Protein A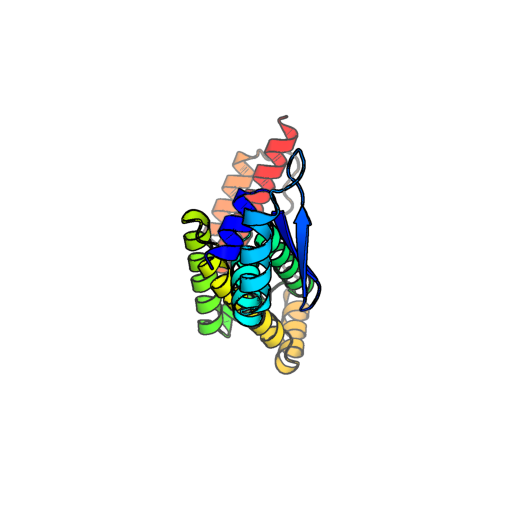F-A0A6V8NPS8-F1 (afdb_monomer)

Foldseek 3Di:
DVLVVVLVVQAWDWDDDPLDTDTDHGDPDDRDCVVNVVSVVVCVVPVVVVSVVVVLVCLLPVVSLVVVLVVLVVVLVVLDDPCLLVCCCVPPVVLNVQLVVLVVVLVVCVVVSRSNSNSVSSVVNSVSSVVSSVVCPDPVNVVVCCCVCVPPPPDDDDDDDDPPDDPVRVVVVLVVVVVVVPDPVVVVVSVVVVVVVVVVVVVVVD

Organism: NCBI:txid2754717

Solvent-accessible surface area (backbone atoms only — not comparable to full-atom values): 11981 Å² total; per-residue (Å²): 108,70,52,63,52,51,42,42,76,74,27,35,48,80,43,79,56,95,95,41,82,46,78,42,85,71,51,90,79,80,82,59,60,88,66,46,52,60,37,53,51,51,46,63,75,40,40,70,60,49,50,50,47,51,51,55,53,50,56,43,33,64,66,61,42,54,53,51,52,54,51,53,51,52,52,48,60,71,64,57,56,93,63,45,65,60,49,33,49,74,75,36,47,70,58,40,51,52,45,52,53,33,52,53,50,39,58,50,31,60,75,71,65,43,43,62,64,34,51,57,44,50,50,54,39,50,53,47,54,50,50,50,48,51,62,53,67,34,71,84,43,50,60,52,50,51,52,49,58,75,66,60,70,86,75,73,81,77,83,79,81,64,95,82,70,50,74,68,53,54,52,51,49,50,57,47,56,56,62,73,46,84,48,74,71,59,54,55,56,47,50,51,52,55,50,54,51,54,56,54,52,61,62,74,80,109

Structure (mmCIF, N/CA/C/O backbone):
data_AF-A0A6V8NPS8-F1
#
_entry.id   AF-A0A6V8NPS8-F1
#
loop_
_atom_site.group_PDB
_atom_site.id
_atom_site.type_symbol
_atom_site.label_atom_id
_atom_site.label_alt_id
_atom_site.label_comp_id
_atom_site.label_asym_id
_atom_site.label_entity_id
_atom_site.label_seq_id
_atom_site.pdbx_PDB_ins_code
_atom_site.Cartn_x
_atom_site.Cartn_y
_atom_site.Cartn_z
_atom_site.occupancy
_atom_site.B_iso_or_equiv
_atom_site.auth_seq_id
_atom_site.auth_comp_id
_atom_site.auth_asym_id
_atom_site.auth_atom_id
_atom_site.pdbx_PDB_model_num
ATOM 1 N N . MET A 1 1 ? -17.469 7.431 13.340 1.00 84.44 1 MET A N 1
ATOM 2 C CA . MET A 1 1 ? -18.632 6.946 14.100 1.00 84.44 1 MET A CA 1
ATOM 3 C C . MET A 1 1 ? -18.400 7.223 15.578 1.00 84.44 1 MET A C 1
ATOM 5 O O . MET A 1 1 ? -17.349 6.858 16.096 1.00 84.44 1 MET A O 1
ATOM 9 N N . GLU A 1 2 ? -19.335 7.907 16.237 1.00 89.38 2 GLU A N 1
ATOM 10 C CA . GLU A 1 2 ? -19.146 8.428 17.599 1.00 89.38 2 GLU A CA 1
ATOM 11 C C . GLU A 1 2 ? -19.017 7.312 18.650 1.00 89.38 2 GLU A C 1
ATOM 13 O O . GLU A 1 2 ? -18.134 7.374 19.506 1.00 89.38 2 GLU A O 1
ATOM 18 N N . CYS A 1 3 ? -19.821 6.246 18.555 1.00 92.25 3 CYS A N 1
ATOM 19 C CA . CYS A 1 3 ? -19.765 5.142 19.515 1.00 92.25 3 CYS A CA 1
ATOM 20 C C . CYS A 1 3 ? -18.427 4.378 19.475 1.00 92.25 3 CYS A C 1
ATOM 22 O O . CYS A 1 3 ? -17.896 4.027 20.527 1.00 92.25 3 CYS A O 1
ATOM 24 N N . VAL A 1 4 ? -17.827 4.193 18.289 1.00 92.06 4 VAL A N 1
ATOM 25 C CA . VAL A 1 4 ? -16.500 3.569 18.127 1.00 92.06 4 VAL A CA 1
ATOM 26 C C . VAL A 1 4 ? -15.425 4.404 18.821 1.00 92.06 4 VAL A C 1
ATOM 28 O O . VAL A 1 4 ? -14.611 3.860 19.564 1.00 92.06 4 VAL A O 1
ATOM 31 N N . GLN A 1 5 ? -15.437 5.726 18.622 1.00 91.00 5 GLN A N 1
ATOM 32 C CA . GLN A 1 5 ? -14.475 6.627 19.264 1.00 91.00 5 GLN A CA 1
ATOM 33 C C . GLN A 1 5 ? -14.644 6.638 20.786 1.00 91.00 5 GLN A C 1
ATOM 35 O O . GLN A 1 5 ? -13.658 6.529 21.510 1.00 91.00 5 GLN A O 1
ATOM 40 N N . LYS A 1 6 ? -15.887 6.694 21.283 1.00 93.06 6 LYS A N 1
ATOM 41 C CA . LYS A 1 6 ? -16.175 6.629 22.723 1.00 93.06 6 LYS A CA 1
ATOM 42 C C . LYS A 1 6 ? -15.682 5.324 23.347 1.00 93.06 6 LYS A C 1
ATOM 44 O O . LYS A 1 6 ? -15.020 5.373 24.378 1.00 93.06 6 LYS A O 1
ATOM 49 N N . LEU A 1 7 ? -15.939 4.177 22.711 1.00 93.56 7 LEU A N 1
ATOM 50 C CA . LEU A 1 7 ? -15.444 2.878 23.181 1.00 93.56 7 LEU A CA 1
ATOM 51 C C . LEU A 1 7 ? -13.910 2.866 23.285 1.00 93.56 7 LEU A C 1
ATOM 53 O O . LEU A 1 7 ? -13.380 2.458 24.320 1.00 93.56 7 LEU A O 1
ATOM 57 N N . LYS A 1 8 ? -13.202 3.385 22.272 1.00 91.81 8 LYS A N 1
ATOM 58 C CA . LYS A 1 8 ? -11.735 3.514 22.298 1.00 91.81 8 LYS A CA 1
ATOM 59 C C . LYS A 1 8 ? -11.243 4.385 23.450 1.00 91.81 8 LYS A C 1
ATOM 61 O O . LYS A 1 8 ? -10.368 3.957 24.195 1.00 91.81 8 LYS A O 1
ATOM 66 N N . THR A 1 9 ? -11.843 5.559 23.644 1.00 92.25 9 THR A N 1
ATOM 67 C CA . THR A 1 9 ? -11.486 6.486 24.732 1.00 92.25 9 THR A CA 1
ATOM 68 C C . THR A 1 9 ? -11.681 5.871 26.116 1.00 92.25 9 THR A C 1
ATOM 70 O O . THR A 1 9 ? -10.904 6.148 27.025 1.00 92.25 9 THR A O 1
ATOM 73 N N . ILE A 1 10 ? -12.698 5.021 26.283 1.00 92.31 10 ILE A N 1
ATOM 74 C CA . ILE A 1 10 ? -12.960 4.338 27.556 1.00 92.31 10 ILE A CA 1
ATOM 75 C C . ILE A 1 10 ? -11.928 3.226 27.807 1.00 92.31 10 ILE A C 1
ATOM 77 O O . ILE A 1 10 ? -11.702 2.878 28.959 1.00 92.31 10 ILE A O 1
ATOM 81 N N . GLY A 1 11 ? -11.264 2.705 26.767 1.00 92.75 11 GLY A N 1
ATOM 82 C CA . GLY A 1 11 ? -10.217 1.681 26.880 1.00 92.75 11 GLY A CA 1
ATOM 83 C C . GLY A 1 11 ? -10.523 0.373 26.148 1.00 92.75 11 GLY A C 1
ATOM 84 O O . GLY A 1 11 ? -9.874 -0.639 26.415 1.00 92.75 11 GLY A O 1
ATOM 85 N N . TYR A 1 12 ? -11.507 0.361 25.243 1.00 94.12 12 TYR A N 1
ATOM 86 C CA . TYR A 1 12 ? -11.744 -0.782 24.364 1.00 94.12 12 TYR A CA 1
ATOM 87 C C . TYR A 1 12 ? -10.845 -0.735 23.130 1.00 94.12 12 TYR A C 1
ATOM 89 O O . TYR A 1 12 ? -10.762 0.267 22.423 1.00 94.12 12 TYR A O 1
ATOM 97 N N . GLU A 1 13 ? -10.241 -1.869 22.813 1.00 91.88 13 GLU A N 1
ATOM 98 C CA . GLU A 1 13 ? -9.631 -2.133 21.522 1.00 91.88 13 GLU A CA 1
ATOM 99 C C . GLU A 1 13 ? -10.674 -2.789 20.609 1.00 91.88 13 GLU A C 1
ATOM 101 O O . GLU A 1 13 ? -11.285 -3.795 20.971 1.00 91.88 13 GLU A O 1
ATOM 106 N N . LEU A 1 14 ? -10.893 -2.220 19.421 1.00 92.31 14 LEU A N 1
ATOM 107 C CA . LEU A 1 14 ? -11.791 -2.789 18.418 1.00 92.31 14 LEU A CA 1
ATOM 108 C C . LEU A 1 14 ? -10.961 -3.403 17.294 1.00 92.31 14 LEU A C 1
ATOM 110 O O . LEU A 1 14 ? -10.202 -2.702 16.623 1.00 92.31 14 LEU A O 1
ATOM 114 N N . LYS A 1 15 ? -11.125 -4.707 17.074 1.00 88.75 15 LYS A N 1
ATOM 115 C CA . LYS A 1 15 ? -10.486 -5.456 15.988 1.00 88.75 15 LYS A CA 1
ATOM 116 C C . LYS A 1 15 ? -11.527 -5.957 15.003 1.00 88.75 15 LYS A C 1
ATOM 118 O O . LYS A 1 15 ? -12.662 -6.246 15.366 1.00 88.75 15 LYS A O 1
ATOM 123 N N . LEU A 1 16 ? -11.103 -6.079 13.751 1.00 89.50 16 LEU A N 1
ATOM 124 C CA . LEU A 1 16 ? -11.859 -6.780 12.723 1.00 89.50 16 LEU A CA 1
ATOM 125 C C . LEU A 1 16 ? -11.278 -8.175 12.546 1.00 89.50 16 LEU A C 1
ATOM 127 O O . LEU A 1 16 ? -10.098 -8.308 12.201 1.00 89.50 16 LEU A O 1
ATOM 131 N N . GLU A 1 17 ? -12.132 -9.172 12.748 1.00 88.19 17 GLU A N 1
ATOM 132 C CA . GLU A 1 17 ? -11.895 -10.565 12.381 1.00 88.19 17 GLU A CA 1
ATOM 133 C C . GLU A 1 17 ? -12.954 -10.966 11.358 1.00 88.19 17 GLU A C 1
ATOM 135 O O . GLU A 1 17 ? -14.146 -11.037 11.664 1.00 88.19 17 GLU A O 1
ATOM 140 N N . GLU A 1 18 ? -12.515 -11.160 10.113 1.00 83.62 18 GLU A N 1
ATOM 141 C CA . GLU A 1 18 ? -13.389 -11.365 8.956 1.00 83.62 18 GLU A CA 1
ATOM 142 C C . GLU A 1 18 ? -14.416 -10.223 8.820 1.00 83.62 18 GLU A C 1
ATOM 144 O O . GLU A 1 18 ? -14.054 -9.113 8.437 1.00 83.62 18 GLU A O 1
ATOM 149 N N . ASN A 1 19 ? -15.676 -10.477 9.186 1.00 84.25 19 ASN A N 1
ATOM 150 C CA . ASN A 1 19 ? -16.794 -9.526 9.180 1.00 84.25 19 ASN A CA 1
ATOM 151 C C . ASN A 1 19 ? -17.427 -9.344 10.574 1.00 84.25 19 ASN A C 1
ATOM 153 O O . ASN A 1 19 ? -18.618 -9.024 10.717 1.00 84.25 19 ASN A O 1
ATOM 157 N N . HIS A 1 20 ? -16.635 -9.575 11.619 1.00 88.44 20 HIS A N 1
ATOM 158 C CA . HIS A 1 20 ? -17.027 -9.391 13.009 1.00 88.44 20 HIS A CA 1
ATOM 159 C C . HIS A 1 20 ? -16.167 -8.315 13.667 1.00 88.44 20 HIS A C 1
ATOM 161 O O . HIS A 1 20 ? -14.952 -8.256 13.480 1.00 88.44 20 HIS A O 1
ATOM 167 N N . ILE A 1 21 ? -16.829 -7.459 14.445 1.00 91.56 21 ILE A N 1
ATOM 168 C CA . ILE A 1 21 ? -16.163 -6.479 15.296 1.00 91.56 21 ILE A CA 1
ATOM 169 C C . ILE A 1 21 ? -15.939 -7.155 16.645 1.00 91.56 21 ILE A C 1
ATOM 171 O O . ILE A 1 21 ? -16.899 -7.478 17.346 1.00 91.56 21 ILE A O 1
ATOM 175 N N . ILE A 1 22 ? -14.676 -7.388 16.982 1.00 93.44 22 ILE A N 1
ATOM 176 C CA . ILE A 1 22 ? -14.255 -7.916 18.275 1.00 93.44 22 ILE A CA 1
ATOM 177 C C . ILE A 1 22 ? -13.892 -6.727 19.160 1.00 93.44 22 ILE A C 1
ATOM 179 O O . ILE A 1 22 ? -12.957 -5.987 18.857 1.00 93.44 22 ILE A O 1
ATOM 183 N N . CYS A 1 23 ? -14.647 -6.535 20.238 1.00 92.31 23 CYS A N 1
ATOM 184 C CA . CYS A 1 23 ? -14.382 -5.505 21.238 1.00 92.31 23 CYS A CA 1
ATOM 185 C C . CYS A 1 23 ? -13.676 -6.141 22.437 1.00 92.31 23 CYS A C 1
ATOM 187 O O . CYS A 1 23 ? -14.282 -6.926 23.166 1.00 92.31 23 CYS A O 1
ATOM 189 N N . THR A 1 24 ? -12.419 -5.773 22.662 1.00 93.31 24 THR A N 1
ATOM 190 C CA . THR A 1 24 ? -11.605 -6.268 23.775 1.00 93.31 24 THR A CA 1
ATOM 191 C C . THR A 1 24 ? -11.363 -5.139 24.764 1.00 93.31 24 THR A C 1
ATOM 193 O O . THR A 1 24 ? -10.949 -4.052 24.379 1.00 93.31 24 THR A O 1
ATOM 196 N N . TRP A 1 25 ? -11.621 -5.373 26.048 1.00 93.25 25 TRP A N 1
ATOM 197 C CA . TRP A 1 25 ? -11.291 -4.408 27.096 1.00 93.25 25 TRP A CA 1
ATOM 198 C C . TRP A 1 25 ? -9.790 -4.445 27.404 1.00 93.25 25 TRP A C 1
ATOM 200 O O . TRP A 1 25 ? -9.271 -5.494 27.785 1.00 93.25 25 TRP A O 1
ATOM 210 N N . CYS A 1 26 ? -9.114 -3.303 27.267 1.00 91.75 26 CYS A N 1
ATOM 211 C CA . CYS A 1 26 ? -7.675 -3.157 27.512 1.00 91.75 26 CYS A CA 1
ATOM 212 C C . CYS A 1 26 ? -7.350 -2.151 28.634 1.00 91.75 26 CYS A C 1
ATOM 214 O O . CYS A 1 26 ? -6.179 -1.925 28.934 1.00 91.75 26 CYS A O 1
ATOM 216 N N . GLY A 1 27 ? -8.362 -1.527 29.245 1.00 87.69 27 GLY A N 1
ATOM 217 C CA . GLY A 1 27 ? -8.187 -0.564 30.332 1.00 87.69 27 GLY A CA 1
ATOM 218 C C . GLY A 1 27 ? -7.919 -1.206 31.699 1.00 87.69 27 GLY A C 1
ATOM 219 O O . GLY A 1 27 ? -8.046 -2.415 31.896 1.00 87.69 27 GLY A O 1
ATOM 220 N N . SER A 1 28 ? -7.557 -0.375 32.678 1.00 84.62 28 SER A N 1
ATOM 221 C CA . SER A 1 28 ? -7.426 -0.795 34.075 1.00 84.62 28 SER A CA 1
ATOM 222 C C . SER A 1 28 ? -8.776 -0.721 34.798 1.00 84.62 28 SER A C 1
ATOM 224 O O . SER A 1 28 ? -9.513 0.254 34.681 1.00 84.62 28 SER A O 1
ATOM 226 N N . GLY A 1 29 ? -9.105 -1.761 35.570 1.00 89.56 29 GLY A N 1
ATOM 227 C CA . GLY A 1 29 ? -10.372 -1.853 36.305 1.00 89.56 29 GLY A CA 1
ATOM 228 C C . GLY A 1 29 ? -11.514 -2.479 35.500 1.00 89.56 29 GLY A C 1
ATOM 229 O O . GLY A 1 29 ? -11.292 -3.099 34.459 1.00 89.56 29 GLY A O 1
ATOM 230 N N . GLN A 1 30 ? -12.735 -2.365 36.030 1.00 87.38 30 GLN A N 1
ATOM 231 C CA . GLN A 1 30 ? -13.947 -2.814 35.345 1.00 87.38 30 GLN A CA 1
ATOM 232 C C . GLN A 1 30 ? -14.586 -1.646 34.584 1.00 87.38 30 GLN A C 1
ATOM 234 O O . GLN A 1 30 ? -14.743 -0.570 35.165 1.00 87.38 30 GLN A O 1
ATOM 239 N N . PRO A 1 31 ? -14.968 -1.844 33.313 1.00 90.44 31 PRO A N 1
ATOM 240 C CA . PRO A 1 31 ? -15.697 -0.836 32.561 1.00 90.44 31 PRO A CA 1
ATOM 241 C C . PRO A 1 31 ? -17.086 -0.615 33.175 1.00 90.44 31 PRO A C 1
ATOM 243 O O . PRO A 1 31 ? -17.742 -1.578 33.566 1.00 90.44 31 PRO A O 1
ATOM 246 N N . ASP A 1 32 ? -17.541 0.639 33.235 1.00 91.19 32 ASP A N 1
ATOM 247 C CA . ASP A 1 32 ? -18.877 0.980 33.735 1.00 91.19 32 ASP A CA 1
ATOM 248 C C . ASP A 1 32 ? -19.966 0.443 32.781 1.00 91.19 32 ASP A C 1
ATOM 250 O O . ASP A 1 32 ? -20.068 0.926 31.644 1.00 91.19 32 ASP A O 1
ATOM 254 N N . PRO A 1 33 ? -20.802 -0.524 33.212 1.00 91.12 33 PRO A N 1
ATOM 255 C CA . PRO A 1 33 ? -21.844 -1.097 32.366 1.00 91.12 33 PRO A CA 1
ATOM 256 C C . PRO A 1 33 ? -22.848 -0.055 31.867 1.00 91.12 33 PRO A C 1
ATOM 258 O O . PRO A 1 33 ? -23.283 -0.136 30.720 1.00 91.12 33 PRO A O 1
ATOM 261 N N . GLN A 1 34 ? -23.165 0.963 32.679 1.00 92.75 34 GLN A N 1
ATOM 262 C CA . GLN A 1 34 ? -24.146 1.988 32.307 1.00 92.75 34 GLN A CA 1
ATOM 263 C C . GLN A 1 34 ? -23.665 2.854 31.141 1.00 92.75 34 GLN A C 1
ATOM 265 O O . GLN A 1 34 ? -24.480 3.361 30.372 1.00 92.75 34 GLN A O 1
ATOM 270 N N . MET A 1 35 ? -22.347 3.001 30.982 1.00 90.69 35 MET A N 1
ATOM 271 C CA . MET A 1 35 ? -21.758 3.713 29.850 1.00 90.69 35 MET A CA 1
ATOM 272 C C . MET A 1 35 ? -21.513 2.807 28.645 1.00 90.69 35 MET A C 1
ATOM 274 O O . MET A 1 35 ? -21.651 3.250 27.506 1.00 90.69 35 MET A O 1
ATOM 278 N N . VAL A 1 36 ? -21.133 1.549 28.870 1.00 92.81 36 VAL A N 1
ATOM 279 C CA . VAL A 1 36 ? -20.702 0.652 27.790 1.00 92.81 36 VAL A CA 1
ATOM 280 C C . VAL A 1 36 ? -21.868 -0.041 27.093 1.00 92.81 36 VAL A C 1
ATOM 282 O O . VAL A 1 36 ? -21.853 -0.142 25.866 1.00 92.81 36 VAL A O 1
ATOM 285 N N . GLU A 1 37 ? -22.880 -0.507 27.827 1.00 93.69 37 GLU A N 1
ATOM 286 C CA . GLU A 1 37 ? -24.005 -1.245 27.237 1.00 93.69 37 GLU A CA 1
ATOM 287 C C . GLU A 1 37 ? -24.739 -0.453 26.140 1.00 93.69 37 GLU A C 1
ATOM 289 O O . GLU A 1 37 ? -24.972 -1.028 25.071 1.00 93.69 37 GLU A O 1
ATOM 294 N N . PRO A 1 38 ? -25.031 0.855 26.310 1.00 96.00 38 PRO A N 1
ATOM 295 C CA . PRO A 1 38 ? -25.640 1.649 25.246 1.00 96.00 38 PRO A CA 1
ATOM 296 C C . PRO A 1 38 ? -24.753 1.749 23.999 1.00 96.00 38 PRO A C 1
ATOM 298 O O . PRO A 1 38 ? -25.249 1.620 22.883 1.00 96.00 38 PRO A O 1
ATOM 301 N N . LEU A 1 39 ? -23.435 1.914 24.176 1.00 95.12 39 LEU A N 1
ATOM 302 C CA . LEU A 1 39 ? -22.481 2.022 23.067 1.00 95.12 39 LEU A CA 1
ATOM 303 C C . LEU A 1 39 ? -22.350 0.704 22.297 1.00 95.12 39 LEU A C 1
ATOM 305 O O . LEU A 1 39 ? -22.263 0.713 21.070 1.00 95.12 39 LEU A O 1
ATOM 309 N N . LEU A 1 40 ? -22.357 -0.433 22.997 1.00 93.75 40 LEU A N 1
ATOM 310 C CA . LEU A 1 40 ? -22.351 -1.754 22.365 1.00 93.75 40 LEU A CA 1
ATOM 311 C C . LEU A 1 40 ? -23.671 -2.039 21.639 1.00 93.75 40 LEU A C 1
ATOM 313 O O . LEU A 1 40 ? -23.655 -2.628 20.557 1.00 93.75 40 LEU A O 1
ATOM 317 N N . ALA A 1 41 ? -24.804 -1.610 22.200 1.00 94.12 41 ALA A N 1
ATOM 318 C CA . ALA A 1 41 ? -26.103 -1.720 21.544 1.00 94.12 41 ALA A CA 1
ATOM 319 C C . ALA A 1 41 ? -26.155 -0.882 20.256 1.00 94.12 41 ALA A C 1
ATOM 321 O O . ALA A 1 41 ? -26.596 -1.384 19.224 1.00 94.12 41 ALA A O 1
ATOM 322 N N . GLU A 1 42 ? -25.642 0.351 20.291 1.00 94.50 42 GLU A N 1
ATOM 323 C CA . GLU A 1 42 ? -25.539 1.234 19.125 1.00 94.50 42 GLU A CA 1
ATOM 324 C C . GLU A 1 42 ? -24.598 0.665 18.054 1.00 94.50 42 GLU A C 1
ATOM 326 O O . GLU A 1 42 ? -24.956 0.619 16.876 1.00 94.50 42 GLU A O 1
ATOM 331 N N . LEU A 1 43 ? -23.428 0.159 18.458 1.00 93.56 43 LEU A N 1
ATOM 332 C CA . LEU A 1 43 ? -22.475 -0.498 17.560 1.00 93.56 43 LEU A CA 1
ATOM 333 C C . LEU A 1 43 ? -23.100 -1.727 16.881 1.00 93.56 43 LEU A C 1
ATOM 335 O O . LEU A 1 43 ? -22.892 -1.960 15.692 1.00 93.56 43 LEU A O 1
ATOM 339 N N . LYS A 1 44 ? -23.889 -2.511 17.626 1.00 93.62 44 LYS A N 1
ATOM 340 C CA . LYS A 1 44 ? -24.590 -3.688 17.101 1.00 93.62 44 LYS A CA 1
ATOM 341 C C . LYS A 1 44 ? -25.738 -3.309 16.165 1.00 93.62 44 LYS A C 1
ATOM 343 O O . LYS A 1 44 ? -25.939 -3.993 15.164 1.00 93.62 44 LYS A O 1
ATOM 348 N N . ALA A 1 45 ? -26.480 -2.247 16.482 1.00 95.44 45 ALA A N 1
ATOM 349 C CA . ALA A 1 45 ? -27.565 -1.738 15.645 1.00 95.44 45 ALA A CA 1
ATOM 350 C C . ALA A 1 45 ? -27.045 -1.185 14.309 1.00 95.44 45 ALA A C 1
ATOM 352 O O . ALA A 1 45 ? -27.666 -1.403 13.274 1.00 95.44 45 ALA A O 1
ATOM 353 N N . ASN A 1 46 ? -25.875 -0.544 14.326 1.00 95.12 46 ASN A N 1
ATOM 354 C CA . ASN A 1 46 ? -25.243 0.078 13.161 1.00 95.12 46 ASN A CA 1
ATOM 355 C C . ASN A 1 46 ? -24.004 -0.705 12.694 1.00 95.12 46 ASN A C 1
ATOM 357 O O . ASN A 1 46 ? -22.974 -0.118 12.354 1.00 95.12 46 ASN A O 1
ATOM 361 N N . LYS A 1 47 ? -24.087 -2.044 12.694 1.00 92.62 47 LYS A N 1
ATOM 362 C CA . LYS A 1 47 ? -22.945 -2.933 12.423 1.00 92.62 47 LYS A CA 1
ATOM 363 C C . LYS A 1 47 ? -22.227 -2.596 11.113 1.00 92.62 47 LYS A C 1
ATOM 365 O O . LYS A 1 47 ? -21.003 -2.527 11.108 1.00 92.62 47 LYS A O 1
ATOM 370 N N . ASP A 1 48 ? -22.959 -2.394 10.021 1.00 92.25 48 ASP A N 1
ATOM 371 C CA . ASP A 1 48 ? -22.359 -2.178 8.696 1.00 92.25 48 ASP A CA 1
ATOM 372 C C . ASP A 1 48 ? -21.607 -0.843 8.613 1.00 92.25 48 ASP A C 1
ATOM 374 O O . ASP A 1 48 ? -20.513 -0.764 8.055 1.00 92.25 48 ASP A O 1
ATOM 378 N N . GLU A 1 49 ? -22.153 0.204 9.235 1.00 92.00 49 GLU A N 1
ATOM 379 C CA . GLU A 1 49 ? -21.484 1.500 9.327 1.00 92.00 49 GLU A CA 1
ATOM 380 C C . GLU A 1 49 ? -20.240 1.423 10.218 1.00 92.00 49 GLU A C 1
ATOM 382 O O . GLU A 1 49 ? -19.188 1.954 9.855 1.00 92.00 49 GLU A O 1
ATOM 387 N N . ALA A 1 50 ? -20.333 0.717 11.349 1.00 92.38 50 ALA A N 1
ATOM 388 C CA . ALA A 1 50 ? -19.206 0.481 12.243 1.00 92.38 50 ALA A CA 1
ATOM 389 C C . ALA A 1 50 ? -18.092 -0.321 11.554 1.00 92.38 50 ALA A C 1
ATOM 391 O O . ALA A 1 50 ? -16.920 0.030 11.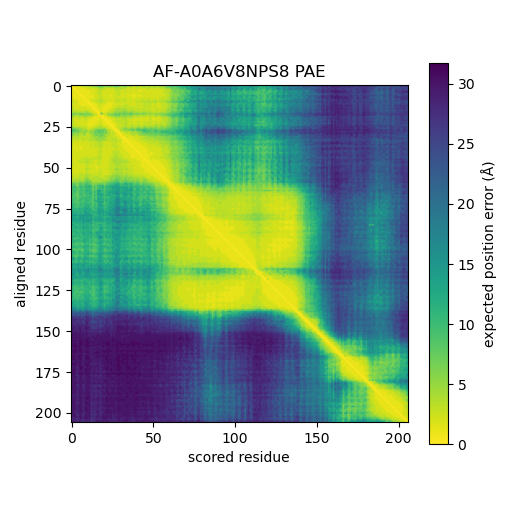682 1.00 92.38 50 ALA A O 1
ATOM 392 N N . LEU A 1 51 ? -18.449 -1.356 10.783 1.00 90.81 51 LEU A N 1
ATOM 393 C CA . LEU A 1 51 ? -17.508 -2.133 9.975 1.00 90.81 51 LEU A CA 1
ATOM 394 C C . LEU A 1 51 ? -16.771 -1.229 8.989 1.00 90.81 51 LEU A C 1
ATOM 396 O O . LEU A 1 51 ? -15.541 -1.212 8.997 1.00 90.81 51 LEU A O 1
ATOM 400 N N . ARG A 1 52 ? -17.506 -0.440 8.197 1.00 87.94 52 ARG A N 1
ATOM 401 C CA . ARG A 1 52 ? -16.913 0.486 7.226 1.00 87.94 52 ARG A CA 1
ATOM 402 C C . ARG A 1 52 ? -15.990 1.497 7.908 1.00 87.94 52 ARG A C 1
ATOM 404 O O . ARG A 1 52 ? -14.857 1.671 7.477 1.00 87.94 52 ARG A O 1
ATOM 411 N N . TYR A 1 53 ? -16.434 2.101 9.009 1.00 89.25 53 TYR A N 1
ATOM 412 C CA . TYR A 1 53 ? -15.634 3.073 9.755 1.00 89.25 53 TYR A CA 1
ATOM 413 C C . TYR A 1 53 ? -14.328 2.464 10.288 1.00 89.25 53 TYR A C 1
ATOM 415 O O . TYR A 1 53 ? -13.264 3.059 10.139 1.00 89.25 53 TYR A O 1
ATOM 423 N N . ILE A 1 54 ? -14.383 1.268 10.888 1.00 87.81 54 ILE A N 1
ATOM 424 C CA . ILE A 1 54 ? -13.182 0.602 11.413 1.00 87.81 54 ILE A CA 1
ATOM 425 C C . ILE A 1 54 ? -12.259 0.173 10.266 1.00 87.81 54 ILE A C 1
ATOM 427 O O . ILE A 1 54 ? -11.046 0.275 10.414 1.00 87.81 54 ILE A O 1
ATOM 431 N N . GLN A 1 55 ? -12.800 -0.282 9.130 1.00 84.06 55 GLN A N 1
ATOM 432 C CA . GLN A 1 55 ? -12.012 -0.618 7.938 1.00 84.06 55 GLN A CA 1
ATOM 433 C C . GLN A 1 55 ? -11.272 0.604 7.387 1.00 84.06 55 GLN A C 1
ATOM 435 O O . GLN A 1 55 ? -10.070 0.519 7.146 1.00 84.06 55 GLN A O 1
ATOM 440 N N . GLU A 1 56 ? -11.961 1.736 7.240 1.00 82.12 56 GLU A N 1
ATOM 441 C CA . GLU A 1 56 ? -11.364 3.003 6.803 1.00 82.12 56 GLU A CA 1
ATOM 442 C C . GLU A 1 56 ? -10.284 3.482 7.778 1.00 82.12 56 GLU A C 1
ATOM 444 O O . GLU A 1 56 ? -9.213 3.912 7.358 1.00 82.12 56 GLU A O 1
ATOM 449 N N . GLU A 1 57 ? -10.526 3.374 9.085 1.00 81.38 57 GLU A N 1
ATOM 450 C CA . GLU A 1 57 ? -9.543 3.757 10.098 1.00 81.38 57 GLU A CA 1
ATOM 451 C C . GLU A 1 57 ? -8.311 2.840 10.072 1.00 81.38 57 GLU A C 1
ATOM 453 O O . GLU A 1 57 ? -7.185 3.324 10.142 1.00 81.38 57 GLU A O 1
ATOM 458 N N . ARG A 1 58 ? -8.502 1.524 9.894 1.00 76.50 58 ARG A N 1
ATOM 459 C CA . ARG A 1 58 ? -7.401 0.559 9.733 1.00 76.50 58 ARG A CA 1
ATOM 460 C C . ARG A 1 58 ? -6.608 0.791 8.451 1.00 76.50 58 ARG A C 1
ATOM 462 O O . ARG A 1 58 ? -5.400 0.600 8.451 1.00 76.50 58 ARG A O 1
ATOM 469 N N . ALA A 1 59 ? -7.276 1.181 7.369 1.00 68.94 59 ALA A N 1
ATOM 470 C CA . ALA A 1 59 ? -6.617 1.531 6.115 1.00 68.94 59 ALA A CA 1
ATOM 471 C C . ALA A 1 59 ? -5.744 2.790 6.255 1.00 68.94 59 ALA A C 1
ATOM 473 O O . ALA A 1 59 ? -4.784 2.947 5.509 1.00 68.94 59 ALA A O 1
ATOM 474 N N . ARG A 1 60 ? -6.047 3.654 7.234 1.00 72.62 60 ARG A N 1
ATOM 475 C CA . ARG A 1 60 ? -5.250 4.839 7.576 1.00 72.62 60 ARG A CA 1
ATOM 476 C C . ARG A 1 60 ? -4.148 4.569 8.602 1.00 72.62 60 ARG A C 1
ATOM 478 O O . ARG A 1 60 ? -3.394 5.490 8.900 1.00 72.62 60 ARG A O 1
ATOM 485 N N . ASP A 1 61 ? -4.056 3.357 9.153 1.00 74.38 61 ASP A N 1
ATOM 486 C CA . ASP A 1 61 ? -2.978 2.979 10.068 1.00 74.38 61 ASP A CA 1
ATOM 487 C C . ASP A 1 61 ? -1.644 2.939 9.291 1.00 74.38 61 ASP A C 1
ATOM 489 O O . ASP A 1 61 ? -1.479 2.082 8.410 1.00 74.38 61 ASP A O 1
ATOM 493 N N . PRO A 1 62 ? -0.686 3.840 9.595 1.00 70.00 62 PRO A N 1
ATOM 494 C CA . PRO A 1 62 ? 0.566 3.939 8.856 1.00 70.00 62 PRO A CA 1
ATOM 495 C C . PRO A 1 62 ? 1.379 2.644 8.861 1.00 70.00 62 PRO A C 1
ATOM 497 O O . PRO A 1 62 ? 2.057 2.358 7.877 1.00 70.00 62 PRO A O 1
ATOM 500 N N . ASP A 1 63 ? 1.304 1.837 9.924 1.00 75.56 63 ASP A N 1
ATOM 501 C CA . ASP A 1 63 ? 2.093 0.608 10.050 1.00 75.56 63 ASP A CA 1
ATOM 502 C C . ASP A 1 63 ? 1.519 -0.524 9.196 1.00 75.56 63 ASP A C 1
ATOM 504 O O . ASP A 1 63 ? 2.257 -1.234 8.500 1.00 75.56 63 ASP A O 1
ATOM 508 N N . VAL A 1 64 ? 0.190 -0.685 9.218 1.00 74.69 64 VAL A N 1
ATOM 509 C CA . VAL A 1 64 ? -0.520 -1.636 8.347 1.00 74.69 64 VAL A CA 1
ATOM 510 C C . VAL A 1 64 ? -0.266 -1.275 6.889 1.00 74.69 64 VAL A C 1
ATOM 512 O O . VAL A 1 64 ? 0.079 -2.143 6.078 1.00 74.69 64 VAL A O 1
ATOM 515 N N . PHE A 1 65 ? -0.370 0.015 6.581 1.00 72.69 65 PHE A N 1
ATOM 516 C CA . PHE A 1 65 ? -0.112 0.542 5.259 1.00 72.69 65 PHE A CA 1
ATOM 517 C C . PHE A 1 65 ? 1.341 0.282 4.817 1.00 72.69 65 PHE A C 1
ATOM 519 O O . PHE A 1 65 ? 1.567 -0.386 3.804 1.00 72.69 65 PHE A O 1
ATOM 526 N N . LEU A 1 66 ? 2.334 0.714 5.603 1.00 79.12 66 LEU A N 1
ATOM 527 C CA . LEU A 1 66 ? 3.761 0.539 5.308 1.00 79.12 66 LEU A CA 1
ATOM 528 C C . LEU A 1 66 ? 4.128 -0.920 5.069 1.00 79.12 66 LEU A C 1
ATOM 530 O O . LEU A 1 66 ? 4.956 -1.232 4.210 1.00 79.12 66 LEU A O 1
ATOM 534 N N . LYS A 1 67 ? 3.521 -1.827 5.836 1.00 80.50 67 LYS A N 1
ATOM 535 C CA . LYS A 1 67 ? 3.706 -3.262 5.652 1.00 80.50 67 LYS A CA 1
ATOM 536 C C . LYS A 1 67 ? 3.194 -3.717 4.285 1.00 80.50 67 LYS A C 1
ATOM 538 O O . LYS A 1 67 ? 3.917 -4.439 3.600 1.00 80.50 67 LYS A O 1
ATOM 543 N N . SER A 1 68 ? 1.994 -3.293 3.887 1.00 77.31 68 SER A N 1
ATOM 544 C CA . SER A 1 68 ? 1.416 -3.641 2.582 1.00 77.31 68 SER A CA 1
ATOM 545 C C . SER A 1 68 ? 2.237 -3.074 1.417 1.00 77.31 68 SER A C 1
ATOM 547 O O . SER A 1 68 ? 2.605 -3.822 0.515 1.00 77.31 68 SER A O 1
ATOM 549 N N . PHE A 1 69 ? 2.658 -1.807 1.498 1.00 82.12 69 PHE A N 1
ATOM 550 C CA . PHE A 1 69 ? 3.498 -1.174 0.480 1.00 82.12 69 PHE A CA 1
ATOM 551 C C . PHE A 1 69 ? 4.835 -1.900 0.301 1.00 82.12 69 PHE A C 1
ATOM 553 O O . PHE A 1 69 ? 5.235 -2.220 -0.817 1.00 82.12 69 PHE A O 1
ATOM 560 N N . LYS A 1 70 ? 5.512 -2.242 1.408 1.00 84.62 70 LYS A N 1
ATOM 561 C CA . LYS A 1 70 ? 6.765 -3.016 1.370 1.00 84.62 70 LYS A CA 1
ATOM 562 C C . LYS A 1 70 ? 6.580 -4.387 0.718 1.00 84.62 70 LYS A C 1
ATOM 564 O O . LYS A 1 70 ? 7.479 -4.839 0.012 1.00 84.62 70 LYS A O 1
ATOM 569 N N . GLN A 1 71 ? 5.445 -5.048 0.950 1.00 82.62 71 GLN A N 1
ATOM 570 C CA . GLN A 1 71 ? 5.129 -6.329 0.313 1.00 82.62 71 GLN A CA 1
ATOM 571 C C . GLN A 1 71 ? 4.931 -6.170 -1.197 1.00 82.62 71 GLN A C 1
ATOM 573 O O . GLN A 1 71 ? 5.548 -6.915 -1.958 1.00 82.62 71 GLN A O 1
ATOM 578 N N . SER A 1 72 ? 4.154 -5.175 -1.631 1.00 81.56 72 SER A N 1
ATOM 579 C CA . SER A 1 72 ? 3.967 -4.877 -3.055 1.00 81.56 72 SER A CA 1
ATOM 580 C C . SER A 1 72 ? 5.286 -4.526 -3.742 1.00 81.56 72 SER A C 1
ATOM 582 O O . SER A 1 72 ? 5.597 -5.075 -4.796 1.00 81.56 72 SER A O 1
ATOM 584 N N . LEU A 1 73 ? 6.116 -3.688 -3.116 1.00 83.31 73 LEU A N 1
ATOM 585 C CA . LEU A 1 73 ? 7.438 -3.335 -3.633 1.00 83.31 73 LEU A CA 1
ATOM 586 C C . LEU A 1 73 ? 8.351 -4.564 -3.764 1.00 83.31 73 LEU A C 1
ATOM 588 O O . LEU A 1 73 ? 9.045 -4.716 -4.769 1.00 83.31 73 LEU A O 1
ATOM 592 N N . ALA A 1 74 ? 8.358 -5.455 -2.769 1.00 81.31 74 ALA A N 1
ATOM 593 C CA . ALA A 1 74 ? 9.136 -6.690 -2.825 1.00 81.31 74 ALA A CA 1
ATOM 594 C C . ALA A 1 74 ? 8.666 -7.615 -3.961 1.00 81.31 74 ALA A C 1
ATOM 596 O O . ALA A 1 74 ? 9.496 -8.189 -4.669 1.00 81.31 74 ALA A O 1
ATOM 597 N N . GLU A 1 75 ? 7.353 -7.729 -4.167 1.00 84.06 75 GLU A N 1
ATOM 598 C CA . GLU A 1 75 ? 6.778 -8.542 -5.238 1.00 84.06 75 GLU A CA 1
ATOM 599 C C . GLU A 1 75 ? 7.074 -7.966 -6.628 1.00 84.06 75 GLU A C 1
ATOM 601 O O . GLU A 1 75 ? 7.473 -8.707 -7.529 1.00 84.06 75 GLU A O 1
ATOM 606 N N . LEU A 1 76 ? 6.960 -6.646 -6.796 1.00 85.19 76 LEU A N 1
ATOM 607 C CA . LEU A 1 76 ? 7.352 -5.965 -8.029 1.00 85.19 76 LEU A CA 1
ATOM 608 C C . LEU A 1 76 ? 8.838 -6.176 -8.320 1.00 85.19 76 LEU A C 1
ATOM 610 O O . LEU A 1 76 ? 9.186 -6.622 -9.411 1.00 85.19 76 LEU A O 1
ATOM 614 N N . ASN A 1 77 ? 9.714 -5.945 -7.336 1.00 83.25 77 ASN A N 1
ATOM 615 C CA . ASN A 1 77 ? 11.158 -6.146 -7.487 1.00 83.25 77 ASN A CA 1
ATOM 616 C C . ASN A 1 77 ? 11.518 -7.583 -7.884 1.00 83.25 77 ASN A C 1
ATOM 618 O O . ASN A 1 77 ? 12.454 -7.789 -8.649 1.00 83.25 77 ASN A O 1
ATOM 622 N N . ARG A 1 78 ? 10.770 -8.579 -7.395 1.00 88.31 78 ARG A N 1
ATOM 623 C CA . ARG A 1 78 ? 10.959 -9.986 -7.772 1.00 88.31 78 ARG A CA 1
ATOM 624 C C . ARG A 1 78 ? 10.617 -10.256 -9.240 1.00 88.31 78 ARG A C 1
ATOM 626 O O . ARG A 1 78 ? 11.199 -11.152 -9.843 1.00 88.31 78 ARG A O 1
ATOM 633 N N . ARG A 1 79 ? 9.642 -9.531 -9.791 1.00 87.50 79 ARG A N 1
ATOM 634 C CA . ARG A 1 79 ? 9.110 -9.735 -11.148 1.00 87.50 79 ARG A CA 1
ATOM 635 C C . ARG A 1 79 ? 9.765 -8.842 -12.200 1.00 87.50 79 ARG A C 1
ATOM 637 O O . ARG A 1 79 ? 9.710 -9.174 -13.383 1.00 87.50 79 ARG A O 1
ATOM 644 N N . TYR A 1 80 ? 10.365 -7.732 -11.785 1.00 85.75 80 TYR A N 1
ATOM 645 C CA . TYR A 1 80 ? 11.106 -6.843 -12.666 1.00 85.75 80 TYR A CA 1
ATOM 646 C C . TYR A 1 80 ? 12.315 -7.559 -13.269 1.00 85.75 80 TYR A C 1
ATOM 648 O O . TYR A 1 80 ? 13.223 -7.989 -12.560 1.00 85.75 80 TYR A O 1
ATOM 656 N N . GLN A 1 81 ? 12.343 -7.651 -14.597 1.00 86.12 81 GLN A N 1
ATOM 657 C CA . GLN A 1 81 ? 13.524 -8.107 -15.320 1.00 86.12 81 GLN A CA 1
ATOM 658 C C . GLN A 1 81 ? 14.443 -6.912 -15.627 1.00 86.12 81 GLN A C 1
ATOM 660 O O . GLN A 1 81 ? 13.945 -5.801 -15.864 1.00 86.12 81 GLN A O 1
ATOM 665 N N . PRO A 1 82 ? 15.776 -7.096 -15.641 1.00 84.00 82 PRO A N 1
ATOM 666 C CA . PRO A 1 82 ? 16.698 -6.053 -16.084 1.00 84.00 82 PRO A CA 1
ATOM 667 C C . PRO A 1 82 ? 16.306 -5.507 -17.467 1.00 84.00 82 PRO A C 1
ATOM 669 O O . PRO A 1 82 ? 16.008 -6.278 -18.371 1.00 84.00 82 PRO A O 1
ATOM 672 N N . GLY A 1 83 ? 16.282 -4.181 -17.624 1.00 83.06 83 GLY A N 1
ATOM 673 C CA . GLY A 1 83 ? 15.890 -3.517 -18.875 1.00 83.06 83 GLY A CA 1
ATOM 674 C C . GLY A 1 83 ? 14.383 -3.310 -19.076 1.00 83.06 83 GLY A C 1
ATOM 675 O O . GLY A 1 83 ? 13.997 -2.686 -20.060 1.00 83.06 83 GLY A O 1
ATOM 676 N N . THR A 1 84 ? 13.522 -3.764 -18.150 1.00 87.19 84 THR A N 1
ATOM 677 C CA . THR A 1 84 ? 12.067 -3.507 -18.235 1.00 87.19 84 THR A CA 1
ATOM 678 C C . THR A 1 84 ? 11.773 -2.008 -18.314 1.00 87.19 84 THR A C 1
ATOM 680 O O . THR A 1 84 ? 11.012 -1.581 -19.172 1.00 87.19 84 THR A O 1
ATOM 683 N N . LEU A 1 85 ? 12.375 -1.196 -17.438 1.00 88.38 85 LEU A N 1
ATOM 684 C CA . LEU A 1 85 ? 12.110 0.246 -17.410 1.00 88.38 85 LEU A CA 1
ATOM 685 C C . LEU A 1 85 ? 12.638 0.952 -18.663 1.00 88.38 85 LEU A C 1
ATOM 687 O O . LEU A 1 85 ? 11.904 1.748 -19.231 1.00 88.38 85 LEU A O 1
ATOM 691 N N . ASP A 1 86 ? 13.834 0.596 -19.141 1.00 84.38 86 ASP A N 1
ATOM 692 C CA . ASP A 1 86 ? 14.411 1.171 -20.367 1.00 84.38 86 ASP A CA 1
ATOM 693 C C . ASP A 1 86 ? 13.528 0.879 -21.591 1.00 84.38 86 ASP A C 1
ATOM 695 O O . ASP A 1 86 ? 13.299 1.737 -22.447 1.00 84.38 86 ASP A O 1
ATOM 699 N N . PHE A 1 87 ? 12.992 -0.343 -21.662 1.00 86.38 87 PHE A N 1
ATOM 700 C CA . PHE A 1 87 ? 12.060 -0.740 -22.710 1.00 86.38 87 PHE A CA 1
ATOM 701 C C . PHE A 1 87 ? 10.754 0.055 -22.630 1.00 86.38 87 PHE A C 1
ATOM 703 O O . PHE A 1 87 ? 10.270 0.549 -23.647 1.00 86.38 87 PHE A O 1
ATOM 710 N N . ILE A 1 88 ? 10.186 0.208 -21.432 1.00 92.94 88 ILE A N 1
ATOM 711 C CA . ILE A 1 88 ? 8.941 0.957 -21.238 1.00 92.94 88 ILE A CA 1
ATOM 712 C C . ILE A 1 88 ? 9.145 2.448 -21.526 1.00 92.94 88 ILE A C 1
ATOM 714 O O . ILE A 1 88 ? 8.315 3.028 -22.214 1.00 92.94 88 ILE A O 1
ATOM 718 N N . GLU A 1 89 ? 10.263 3.045 -21.113 1.00 92.12 89 GLU A N 1
ATOM 719 C CA . GLU A 1 89 ? 10.635 4.423 -21.465 1.00 92.12 89 GLU A CA 1
ATOM 720 C C . GLU A 1 89 ? 10.719 4.608 -22.989 1.00 92.12 89 GLU A C 1
ATOM 722 O O . GLU A 1 89 ? 10.165 5.560 -23.539 1.00 92.12 89 GLU A O 1
ATOM 727 N N . SER A 1 90 ? 11.361 3.663 -23.685 1.00 88.12 90 SER A N 1
ATOM 728 C CA . SER A 1 90 ? 11.621 3.767 -25.127 1.00 88.12 90 SER A CA 1
ATOM 729 C C . SER A 1 90 ? 10.394 3.485 -25.998 1.00 88.12 90 SER A C 1
ATOM 731 O O . SER A 1 90 ? 10.218 4.112 -27.042 1.00 88.12 90 SER A O 1
ATOM 733 N N . HIS A 1 91 ? 9.558 2.522 -25.604 1.00 89.00 91 HIS A N 1
ATOM 734 C CA . HIS A 1 91 ? 8.465 2.008 -26.438 1.00 89.00 91 HIS A CA 1
ATOM 735 C C . HIS A 1 91 ? 7.072 2.421 -25.954 1.00 89.00 91 HIS A C 1
ATOM 737 O O . HIS A 1 91 ? 6.133 2.432 -26.748 1.00 89.00 91 HIS A O 1
ATOM 743 N N . TYR A 1 92 ? 6.933 2.783 -24.678 1.00 93.19 92 TYR A N 1
ATOM 744 C CA . TYR A 1 92 ? 5.668 3.159 -24.046 1.00 93.19 92 TYR A CA 1
ATOM 745 C C . TYR A 1 92 ? 5.844 4.419 -23.175 1.00 93.19 92 TYR A C 1
ATOM 747 O O . TYR A 1 92 ? 5.543 4.387 -21.977 1.00 93.19 92 TYR A O 1
ATOM 755 N N . PRO A 1 93 ? 6.302 5.548 -23.754 1.00 93.44 93 PRO A N 1
ATOM 756 C CA . PRO A 1 93 ? 6.657 6.749 -22.994 1.00 93.44 93 PRO A CA 1
ATOM 757 C C . PRO A 1 93 ? 5.488 7.307 -22.171 1.00 93.44 93 PRO A C 1
ATOM 759 O O . PRO A 1 93 ? 5.696 7.797 -21.066 1.00 93.44 93 PRO A O 1
ATOM 762 N N . ASP A 1 94 ? 4.247 7.165 -22.647 1.00 96.62 94 ASP A N 1
ATOM 763 C CA . ASP A 1 94 ? 3.054 7.576 -21.895 1.00 96.62 94 ASP A CA 1
ATOM 764 C C . ASP A 1 94 ? 2.852 6.752 -20.615 1.00 96.62 94 ASP A C 1
ATOM 766 O O . ASP A 1 94 ? 2.405 7.280 -19.595 1.00 96.62 94 ASP A O 1
ATOM 770 N N . LEU A 1 95 ? 3.150 5.448 -20.659 1.00 95.88 95 LEU A N 1
ATOM 771 C CA . LEU A 1 95 ? 3.089 4.582 -19.482 1.00 95.88 95 LEU A CA 1
ATOM 772 C C . LEU A 1 95 ? 4.218 4.936 -18.515 1.00 95.88 95 LEU A C 1
ATOM 774 O O . LEU A 1 95 ? 3.958 5.108 -17.327 1.00 95.88 95 LEU A O 1
ATOM 778 N N . TYR A 1 96 ? 5.434 5.117 -19.035 1.00 94.56 96 TYR A N 1
ATOM 779 C CA . TYR A 1 96 ? 6.584 5.544 -18.241 1.00 94.56 96 TYR A CA 1
ATOM 780 C C . TYR A 1 96 ? 6.312 6.866 -17.510 1.00 94.56 96 TYR A C 1
ATOM 782 O O . TYR A 1 96 ? 6.496 6.959 -16.299 1.00 94.56 96 TYR A O 1
ATOM 790 N N . HIS A 1 97 ? 5.777 7.866 -18.211 1.00 96.06 97 HIS A N 1
ATOM 791 C CA . HIS A 1 97 ? 5.485 9.161 -17.606 1.00 96.06 97 HIS A CA 1
ATOM 792 C C . HIS A 1 97 ? 4.383 9.078 -16.540 1.00 96.06 97 HIS A C 1
ATOM 794 O O . HIS A 1 97 ? 4.462 9.747 -15.515 1.00 96.06 97 HIS A O 1
ATOM 800 N N . LYS A 1 98 ? 3.368 8.221 -16.723 1.00 97.31 98 LYS A N 1
ATOM 801 C CA . LYS A 1 98 ? 2.358 7.969 -15.678 1.00 97.31 98 LYS A CA 1
ATOM 802 C C . LYS A 1 98 ? 2.960 7.324 -14.432 1.00 97.31 98 LYS A C 1
ATOM 804 O O . LYS A 1 98 ? 2.514 7.635 -13.328 1.00 97.31 98 LYS A O 1
ATOM 809 N N . MET A 1 99 ? 3.925 6.419 -14.604 1.00 95.94 99 MET A N 1
ATOM 810 C CA . MET A 1 99 ? 4.646 5.812 -13.483 1.00 95.94 99 MET A CA 1
ATOM 811 C C . MET A 1 99 ? 5.408 6.888 -12.708 1.00 95.94 99 MET A C 1
ATOM 813 O O . MET A 1 99 ? 5.170 7.031 -11.515 1.00 95.94 99 MET A O 1
ATOM 817 N N . GLU A 1 100 ? 6.207 7.706 -13.400 1.00 94.31 100 GLU A N 1
ATOM 818 C CA . GLU A 1 100 ? 6.963 8.822 -12.810 1.00 94.31 100 GLU A CA 1
ATOM 819 C C . GLU A 1 100 ? 6.047 9.809 -12.067 1.00 94.31 100 GLU A C 1
ATOM 821 O O . GLU A 1 100 ? 6.268 10.101 -10.896 1.00 94.31 100 GLU A O 1
ATOM 826 N N . GLN A 1 101 ? 4.944 10.240 -12.691 1.00 95.50 101 GLN A N 1
ATOM 827 C CA . GLN A 1 101 ? 3.965 11.123 -12.044 1.00 95.50 101 GLN A CA 1
ATOM 828 C C . GLN A 1 101 ? 3.373 10.517 -10.769 1.00 95.50 101 GLN A C 1
ATOM 830 O O . GLN A 1 101 ? 3.133 11.232 -9.800 1.00 95.50 101 GLN A O 1
ATOM 835 N N . THR A 1 102 ? 3.107 9.208 -10.767 1.00 93.50 102 THR A N 1
ATOM 836 C CA . THR A 1 102 ? 2.529 8.543 -9.592 1.00 93.50 102 THR A CA 1
ATOM 837 C C . THR A 1 102 ? 3.587 8.330 -8.500 1.00 93.50 102 THR A C 1
ATOM 839 O O . THR A 1 102 ? 3.254 8.358 -7.319 1.00 93.50 102 THR A O 1
ATOM 842 N N . GLU A 1 103 ? 4.864 8.166 -8.858 1.00 91.25 103 GLU A N 1
ATOM 843 C CA . GLU A 1 103 ? 5.980 8.164 -7.901 1.00 91.25 103 GLU A CA 1
ATOM 844 C C . GLU A 1 103 ? 6.158 9.531 -7.228 1.00 91.25 103 GLU A C 1
ATOM 846 O O . GLU A 1 103 ? 6.281 9.596 -6.003 1.00 91.25 103 GLU A O 1
ATOM 851 N N . ASP A 1 104 ? 6.101 10.618 -8.002 1.00 90.88 104 ASP A N 1
ATOM 852 C CA . ASP A 1 104 ? 6.148 11.987 -7.475 1.00 90.88 104 ASP A CA 1
ATOM 853 C C . ASP A 1 104 ? 4.948 12.282 -6.556 1.00 90.88 104 ASP A C 1
ATOM 855 O O . ASP A 1 104 ? 5.099 12.878 -5.486 1.00 90.88 104 ASP A O 1
ATOM 859 N N . GLU A 1 105 ? 3.753 11.829 -6.948 1.00 90.75 105 GLU A N 1
ATOM 860 C CA . GLU A 1 105 ? 2.529 11.929 -6.146 1.00 90.75 105 GLU A CA 1
ATOM 861 C C . GLU A 1 105 ? 2.694 11.210 -4.799 1.00 90.75 105 GLU A C 1
ATOM 863 O O . GLU A 1 105 ? 2.389 11.779 -3.749 1.00 90.75 105 GLU A O 1
ATOM 868 N N . LEU A 1 106 ? 3.249 9.994 -4.809 1.00 87.38 106 LEU A N 1
ATOM 869 C CA . LEU A 1 106 ? 3.554 9.250 -3.590 1.00 87.38 106 LEU A CA 1
ATOM 870 C C . LEU A 1 106 ? 4.549 9.993 -2.697 1.00 87.38 106 LEU A C 1
ATOM 872 O O . LEU A 1 106 ? 4.293 10.133 -1.503 1.00 87.38 106 LEU A O 1
ATOM 876 N N . ASP A 1 107 ? 5.660 10.498 -3.235 1.00 86.25 107 ASP A N 1
ATOM 877 C CA . ASP A 1 107 ? 6.642 11.236 -2.430 1.00 86.25 107 ASP A CA 1
ATOM 878 C C . ASP A 1 107 ? 6.032 12.503 -1.802 1.00 86.25 107 ASP A C 1
ATOM 880 O O . ASP A 1 107 ? 6.305 12.806 -0.637 1.00 86.25 107 ASP A O 1
ATOM 884 N N . SER A 1 108 ? 5.144 13.209 -2.515 1.00 87.69 108 SER A N 1
ATOM 885 C CA . SER A 1 108 ? 4.412 14.355 -1.950 1.00 87.69 108 SER A CA 1
ATOM 886 C C . SER A 1 108 ? 3.501 13.928 -0.799 1.00 87.69 108 SER A C 1
ATOM 888 O O . SER A 1 108 ? 3.617 14.448 0.313 1.00 87.69 108 SER A O 1
ATOM 890 N N . LEU A 1 109 ? 2.652 12.922 -1.029 1.00 84.31 109 LEU A N 1
AT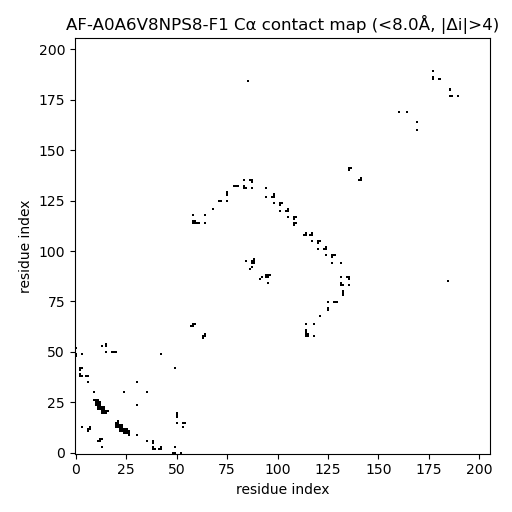OM 891 C CA . LEU A 1 109 ? 1.700 12.425 -0.032 1.00 84.31 109 LEU A CA 1
ATOM 892 C C . LEU A 1 109 ? 2.403 11.854 1.206 1.00 84.31 109 LEU A C 1
ATOM 894 O O . LEU A 1 109 ? 1.922 12.021 2.329 1.00 84.31 109 LEU A O 1
ATOM 898 N N . TRP A 1 110 ? 3.574 11.236 1.024 1.00 80.19 110 TRP A N 1
ATOM 899 C CA . TRP A 1 110 ? 4.410 10.761 2.126 1.00 80.19 110 TRP A CA 1
ATOM 900 C C . TRP A 1 110 ? 4.868 11.909 3.025 1.00 80.19 110 TRP A C 1
A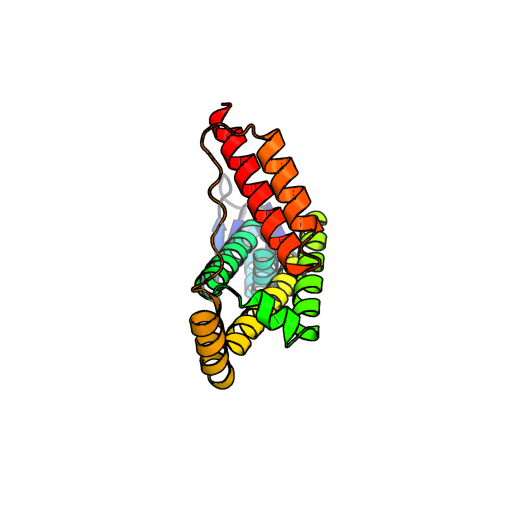TOM 902 O O . TRP A 1 110 ? 4.795 11.813 4.250 1.00 80.19 110 TRP A O 1
ATOM 912 N N . ARG A 1 111 ? 5.345 13.004 2.422 1.00 81.19 111 ARG A N 1
ATOM 913 C CA . ARG A 1 111 ? 5.831 14.186 3.151 1.00 81.19 111 ARG A CA 1
ATOM 914 C C . ARG A 1 111 ? 4.704 14.930 3.858 1.00 81.19 111 ARG A C 1
ATOM 916 O O . ARG A 1 111 ? 4.929 15.481 4.932 1.00 81.19 111 ARG A O 1
ATOM 923 N N . GLU A 1 112 ? 3.521 14.948 3.256 1.00 84.56 112 GLU A N 1
ATOM 924 C CA . GLU A 1 112 ? 2.316 15.569 3.814 1.00 84.56 112 GLU A CA 1
ATOM 925 C C . GLU A 1 112 ? 1.691 14.729 4.937 1.00 84.56 112 GLU A C 1
ATOM 927 O O . GLU A 1 112 ? 1.013 15.274 5.809 1.00 84.56 112 GLU A O 1
ATOM 932 N N . GLY A 1 113 ? 1.971 13.423 4.963 1.00 75.44 113 GLY A N 1
ATOM 933 C CA . GLY A 1 113 ? 1.515 12.519 6.011 1.00 75.44 113 GLY A CA 1
ATOM 934 C C . GLY A 1 113 ? 0.018 12.221 5.950 1.00 75.44 113 GLY A C 1
ATOM 935 O O . GLY A 1 113 ? -0.578 12.016 7.005 1.00 75.44 113 GLY A O 1
ATOM 936 N N . ASP A 1 114 ? -0.585 12.202 4.753 1.00 75.88 114 ASP A N 1
ATOM 937 C CA . ASP A 1 114 ? -1.975 11.774 4.529 1.00 75.88 114 ASP A CA 1
ATOM 938 C C . ASP A 1 114 ? -2.018 10.284 4.134 1.00 75.88 114 ASP A C 1
ATOM 940 O O . ASP A 1 114 ? -1.811 9.943 2.964 1.00 75.88 114 ASP A O 1
ATOM 944 N N . PRO A 1 115 ? -2.298 9.358 5.075 1.00 69.25 115 PRO A N 1
ATOM 945 C CA . PRO A 1 115 ? -2.240 7.925 4.798 1.00 69.25 115 PRO A CA 1
ATOM 946 C C . PRO A 1 115 ? -3.369 7.457 3.871 1.00 69.25 115 PRO A C 1
ATOM 948 O O . PRO A 1 115 ? -3.239 6.421 3.222 1.00 69.25 115 PRO A O 1
ATOM 951 N N . GLY A 1 116 ? -4.489 8.191 3.828 1.00 71.81 116 GLY A N 1
ATOM 952 C CA . GLY A 1 116 ? -5.656 7.820 3.032 1.00 71.81 116 GLY A CA 1
ATOM 953 C C . GLY A 1 116 ? -5.393 8.007 1.544 1.00 71.81 116 GLY A C 1
ATOM 954 O O . GLY A 1 116 ? -5.528 7.058 0.773 1.00 71.81 116 GLY A O 1
ATOM 955 N N . LEU A 1 117 ? -4.954 9.210 1.163 1.00 79.38 117 LEU A N 1
ATOM 956 C CA . LEU A 1 117 ? -4.589 9.516 -0.223 1.00 79.38 117 LEU A CA 1
ATOM 957 C C . LEU A 1 117 ? -3.386 8.687 -0.678 1.00 79.38 117 LEU A C 1
ATOM 959 O O . LEU A 1 117 ? -3.386 8.150 -1.784 1.00 79.38 117 LEU A O 1
ATOM 963 N N . PHE A 1 118 ? -2.399 8.497 0.204 1.00 81.00 118 PHE A N 1
ATOM 964 C CA . PHE A 1 118 ? -1.228 7.679 -0.102 1.00 81.00 118 PHE A CA 1
ATOM 965 C C . PHE A 1 118 ? -1.612 6.238 -0.480 1.00 81.00 118 PHE A C 1
ATOM 967 O O . PHE A 1 118 ? -1.022 5.656 -1.392 1.00 81.00 118 PHE A O 1
ATOM 974 N N . GLY A 1 119 ? -2.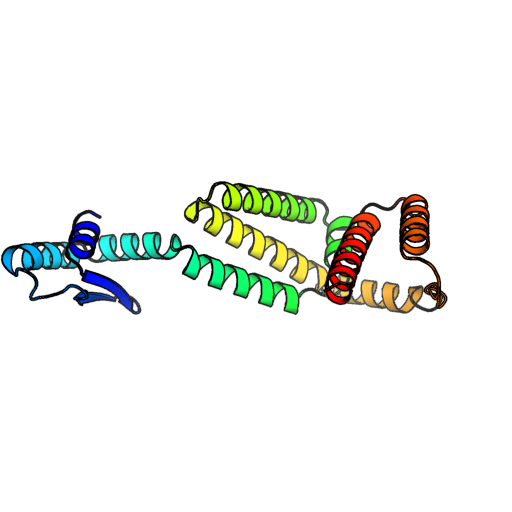623 5.659 0.177 1.00 81.81 119 GLY A N 1
ATOM 975 C CA . GLY A 1 119 ? -3.104 4.310 -0.123 1.00 81.81 119 GLY A CA 1
ATOM 976 C C . GLY A 1 119 ? -3.654 4.151 -1.543 1.00 81.81 119 GLY A C 1
ATOM 977 O O . GLY A 1 119 ? -3.323 3.181 -2.232 1.00 81.81 119 GLY A O 1
ATOM 978 N N . GLU A 1 120 ? -4.457 5.109 -2.004 1.00 86.00 120 GLU A N 1
ATOM 979 C CA . GLU A 1 120 ? -5.019 5.099 -3.359 1.00 86.00 120 GLU A CA 1
ATOM 980 C C . GLU A 1 120 ? -3.927 5.276 -4.421 1.00 86.00 120 GLU A C 1
ATOM 982 O O . GLU A 1 120 ? -3.842 4.478 -5.364 1.00 86.00 120 GLU A O 1
ATOM 987 N N . SER A 1 121 ? -3.032 6.248 -4.229 1.00 89.12 121 SER A N 1
ATOM 988 C CA . SER A 1 121 ? -1.905 6.491 -5.137 1.00 89.12 121 SER A CA 1
ATOM 989 C C . SER A 1 121 ? -0.932 5.310 -5.153 1.00 89.12 121 SER A C 1
ATOM 991 O O . SER A 1 121 ? -0.415 4.950 -6.209 1.00 89.12 121 SER A O 1
ATOM 993 N N . SER A 1 122 ? -0.751 4.615 -4.024 1.00 87.25 122 SER A N 1
ATOM 994 C CA . SER A 1 122 ? 0.106 3.427 -3.933 1.00 87.25 122 SER A CA 1
ATOM 995 C C . SER A 1 122 ? -0.452 2.259 -4.732 1.00 87.25 122 SER A C 1
ATOM 997 O O . SER A 1 122 ? 0.317 1.506 -5.335 1.00 87.25 122 SER A O 1
ATOM 999 N N . LYS A 1 123 ? -1.775 2.084 -4.734 1.00 89.12 123 LYS A N 1
ATOM 1000 C CA . LYS A 1 123 ? -2.428 1.048 -5.534 1.00 89.12 123 LYS A CA 1
ATOM 1001 C C . LYS A 1 123 ? -2.284 1.348 -7.024 1.00 89.12 123 LYS A C 1
ATOM 1003 O O . LYS A 1 123 ? -1.877 0.473 -7.782 1.00 89.12 123 LYS A O 1
ATOM 1008 N N . LYS A 1 124 ? -2.546 2.594 -7.426 1.00 93.62 124 LYS A N 1
ATOM 1009 C CA . LYS A 1 124 ? -2.364 3.058 -8.809 1.00 93.62 124 LYS A CA 1
ATOM 1010 C C . LYS A 1 124 ? -0.916 2.884 -9.276 1.00 93.62 124 LYS A C 1
ATOM 1012 O O . LYS A 1 124 ? -0.681 2.396 -10.378 1.00 93.62 124 LYS A O 1
ATOM 1017 N N . TRP A 1 125 ? 0.051 3.230 -8.427 1.00 94.38 125 TRP A N 1
ATOM 1018 C CA . TRP A 1 125 ? 1.473 3.003 -8.682 1.00 94.38 125 TRP A CA 1
ATOM 1019 C C . TRP A 1 125 ? 1.752 1.518 -8.932 1.00 94.38 125 TRP A C 1
ATOM 1021 O O . TRP A 1 125 ? 2.298 1.161 -9.974 1.00 94.38 125 TRP A O 1
ATOM 1031 N N . GLN A 1 126 ? 1.292 0.633 -8.042 1.00 91.81 126 GLN A N 1
ATOM 1032 C CA . GLN A 1 126 ? 1.472 -0.808 -8.214 1.00 91.81 126 GLN A CA 1
ATOM 1033 C C . GLN A 1 126 ? 0.882 -1.309 -9.542 1.00 91.81 126 GLN A C 1
ATOM 1035 O O . GLN A 1 126 ? 1.554 -2.043 -10.264 1.00 91.81 126 GLN A O 1
ATOM 1040 N N . GLU A 1 127 ? -0.339 -0.895 -9.888 1.00 95.88 127 GLU A N 1
ATOM 1041 C CA . GLU A 1 127 ? -1.014 -1.286 -11.133 1.00 95.88 127 GLU A CA 1
ATOM 1042 C C . GLU A 1 127 ? -0.219 -0.872 -12.383 1.00 95.88 127 GLU A C 1
ATOM 1044 O O . GLU A 1 127 ? -0.069 -1.669 -13.312 1.00 95.88 127 GLU A O 1
ATOM 1049 N N . LEU A 1 128 ? 0.352 0.337 -12.398 1.00 96.62 128 LEU A N 1
ATOM 1050 C CA . LEU A 1 128 ? 1.180 0.817 -13.511 1.00 96.62 128 LEU A CA 1
ATOM 1051 C C . LEU A 1 128 ? 2.479 0.011 -13.653 1.00 96.62 128 LEU A C 1
ATOM 1053 O O . LEU A 1 128 ? 2.864 -0.358 -14.765 1.00 96.62 128 LEU A O 1
ATOM 1057 N N . HIS A 1 129 ? 3.137 -0.318 -12.540 1.00 94.50 129 HIS A N 1
ATOM 1058 C CA . HIS A 1 129 ? 4.335 -1.159 -12.559 1.00 94.50 129 HIS A CA 1
ATOM 1059 C C . HIS A 1 129 ? 4.019 -2.603 -12.983 1.00 94.50 129 HIS A C 1
ATOM 1061 O O . HIS A 1 129 ? 4.780 -3.215 -13.736 1.00 94.50 129 HIS A O 1
ATOM 1067 N N . GLU A 1 130 ? 2.876 -3.155 -12.573 1.00 95.25 130 GLU A N 1
ATOM 1068 C CA . GLU A 1 130 ? 2.412 -4.459 -13.055 1.00 95.25 130 GLU A CA 1
ATOM 1069 C C . GLU A 1 130 ? 2.121 -4.438 -14.558 1.00 95.25 130 GLU A C 1
ATOM 1071 O O . GLU A 1 130 ? 2.512 -5.371 -15.265 1.00 95.25 130 GLU A O 1
ATOM 1076 N N . GLN A 1 131 ? 1.504 -3.365 -15.059 1.00 96.12 131 GLN A N 1
ATOM 1077 C CA . GLN A 1 131 ? 1.273 -3.161 -16.487 1.00 96.12 131 GLN A CA 1
ATOM 1078 C C . GLN A 1 131 ? 2.595 -3.098 -17.264 1.00 96.12 131 GLN A C 1
ATOM 1080 O O . GLN A 1 131 ? 2.721 -3.742 -18.308 1.00 96.12 131 GLN A O 1
ATOM 1085 N N . ALA A 1 132 ? 3.599 -2.383 -16.750 1.00 93.94 132 ALA A N 1
ATOM 1086 C CA . ALA A 1 132 ? 4.937 -2.312 -17.335 1.00 93.94 132 ALA A CA 1
ATOM 1087 C C . ALA A 1 132 ? 5.594 -3.701 -17.432 1.00 93.94 132 ALA A C 1
ATOM 1089 O O . ALA A 1 132 ? 6.064 -4.102 -18.499 1.00 93.94 132 ALA A O 1
ATOM 1090 N N . ILE A 1 133 ? 5.553 -4.480 -16.346 1.00 92.31 133 ILE A N 1
ATOM 1091 C CA . ILE A 1 133 ? 6.073 -5.855 -16.311 1.00 92.31 133 ILE A CA 1
ATOM 1092 C C . ILE A 1 133 ? 5.333 -6.750 -17.312 1.00 92.31 133 ILE A C 1
ATOM 1094 O O . ILE A 1 133 ? 5.960 -7.537 -18.019 1.00 92.31 133 ILE A O 1
ATOM 1098 N N . GLN A 1 134 ? 4.003 -6.672 -17.375 1.00 94.00 134 GLN A N 1
ATOM 1099 C CA . GLN A 1 134 ? 3.211 -7.467 -18.318 1.00 94.00 134 GLN A CA 1
ATOM 1100 C C . GLN A 1 134 ? 3.540 -7.109 -19.767 1.00 94.00 134 GLN A C 1
ATOM 1102 O O . GLN A 1 134 ? 3.728 -8.009 -20.578 1.00 94.00 134 GLN A O 1
ATOM 1107 N N . THR A 1 135 ? 3.658 -5.815 -20.064 1.00 92.25 135 THR A N 1
ATOM 1108 C CA . THR A 1 135 ? 3.989 -5.299 -21.399 1.00 92.25 135 THR A CA 1
ATOM 1109 C C . THR A 1 135 ? 5.356 -5.805 -21.857 1.00 92.25 135 THR A C 1
ATOM 1111 O O . THR A 1 135 ? 5.489 -6.289 -22.976 1.00 92.25 135 THR A O 1
ATOM 1114 N N . TYR A 1 136 ? 6.355 -5.785 -20.972 1.00 88.44 136 TYR A N 1
ATOM 1115 C CA . TYR A 1 136 ? 7.691 -6.301 -21.271 1.00 88.44 136 TYR A CA 1
ATOM 1116 C C . TYR A 1 136 ? 7.722 -7.820 -21.501 1.00 88.44 136 TYR A C 1
ATOM 1118 O O . TYR A 1 136 ? 8.463 -8.306 -22.348 1.00 88.44 136 TYR A O 1
ATOM 1126 N N . ASN A 1 137 ? 6.896 -8.575 -20.772 1.00 86.94 137 ASN A N 1
ATOM 1127 C CA . ASN A 1 137 ? 6.826 -10.035 -20.882 1.00 86.94 137 ASN A CA 1
ATOM 1128 C C . ASN A 1 137 ? 5.910 -10.533 -22.015 1.00 86.94 137 ASN A C 1
ATOM 1130 O O . ASN A 1 137 ? 5.654 -11.736 -22.106 1.00 86.94 137 ASN A O 1
ATOM 1134 N N . GLN A 1 138 ? 5.371 -9.648 -22.860 1.00 87.06 138 GLN A N 1
ATOM 1135 C CA . GLN A 1 138 ? 4.584 -10.090 -24.007 1.00 87.06 138 GLN A CA 1
ATOM 1136 C C . GLN A 1 138 ? 5.477 -10.883 -24.987 1.00 87.06 138 GLN A C 1
ATOM 1138 O O . GLN A 1 138 ? 6.586 -10.437 -25.297 1.00 87.06 138 GLN A O 1
ATOM 1143 N N . PRO A 1 139 ? 5.014 -12.042 -25.505 1.00 69.06 139 PRO A N 1
ATOM 1144 C CA . PRO A 1 139 ? 5.839 -12.958 -26.306 1.00 69.06 139 PRO A CA 1
ATOM 1145 C C . PRO A 1 139 ? 6.497 -12.302 -27.524 1.00 69.06 139 PRO A C 1
ATOM 1147 O O . PRO A 1 139 ? 7.630 -12.621 -27.868 1.00 69.06 139 PRO A O 1
ATOM 1150 N N . GLU A 1 140 ? 5.802 -11.338 -28.127 1.00 66.31 140 GLU A N 1
ATOM 1151 C CA . GLU A 1 140 ? 6.235 -10.579 -29.304 1.00 66.31 140 GLU A CA 1
ATOM 1152 C C . GLU A 1 140 ? 7.533 -9.785 -29.056 1.00 66.31 140 GLU A C 1
ATOM 1154 O O . GLU A 1 140 ? 8.275 -9.491 -29.994 1.00 66.31 140 GLU A O 1
ATOM 1159 N N . PHE A 1 141 ? 7.843 -9.480 -27.791 1.00 59.88 141 PHE A N 1
ATOM 1160 C CA . PHE A 1 141 ? 9.031 -8.728 -27.384 1.00 59.88 141 PHE A CA 1
ATOM 1161 C C . PHE A 1 141 ? 10.106 -9.598 -26.730 1.00 59.88 141 PHE A C 1
ATOM 1163 O O . PHE A 1 141 ? 11.288 -9.263 -26.830 1.00 59.88 141 PHE A O 1
ATOM 1170 N N . CYS A 1 142 ? 9.743 -10.741 -26.135 1.00 52.03 142 CYS A N 1
ATOM 1171 C CA . CYS A 1 142 ? 10.723 -11.702 -25.620 1.00 52.03 142 CYS A CA 1
ATOM 1172 C C . CYS A 1 142 ? 11.667 -12.209 -26.726 1.00 52.03 142 CYS A C 1
ATOM 1174 O O . CYS A 1 142 ? 12.863 -12.373 -26.474 1.00 52.03 142 CYS A O 1
ATOM 1176 N N . ASP A 1 143 ? 11.178 -12.362 -27.960 1.00 47.06 143 ASP A N 1
ATOM 1177 C CA . ASP A 1 143 ? 12.012 -12.750 -29.106 1.00 47.06 143 ASP A CA 1
ATOM 1178 C C . ASP A 1 143 ? 12.974 -11.622 -29.539 1.00 47.06 143 ASP A C 1
ATOM 1180 O O . ASP A 1 143 ? 14.139 -11.875 -29.858 1.00 47.06 143 ASP A O 1
ATOM 1184 N N . LEU A 1 144 ? 12.537 -10.358 -29.468 1.00 42.97 144 LEU A N 1
ATOM 1185 C CA . LEU A 1 144 ? 13.333 -9.168 -29.808 1.00 42.97 144 LEU A CA 1
ATOM 1186 C C . LEU A 1 144 ? 14.412 -8.849 -28.760 1.00 42.97 144 LEU A C 1
ATOM 1188 O O . LEU A 1 144 ? 15.548 -8.540 -29.124 1.00 42.97 144 LEU A O 1
ATOM 1192 N N . VAL A 1 145 ? 14.095 -8.969 -27.467 1.00 44.84 145 VAL A N 1
ATOM 1193 C CA . VAL A 1 145 ? 15.054 -8.777 -26.365 1.00 44.84 145 VAL A CA 1
ATOM 1194 C C . VAL A 1 145 ? 16.084 -9.906 -26.341 1.00 44.84 145 VAL A C 1
ATOM 1196 O O . VAL A 1 145 ? 17.271 -9.639 -26.153 1.00 44.84 145 VAL A O 1
ATOM 1199 N N . THR A 1 146 ? 15.678 -11.149 -26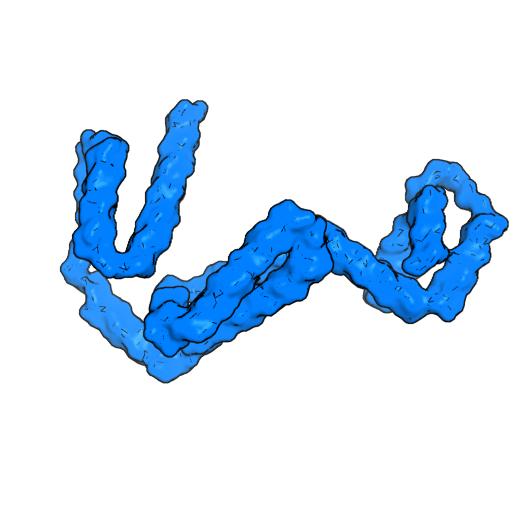.621 1.00 45.12 146 THR A N 1
ATOM 1200 C CA . THR A 1 146 ? 16.626 -12.265 -26.776 1.00 45.12 146 THR A CA 1
ATOM 1201 C C . THR A 1 146 ? 17.589 -12.004 -27.941 1.00 45.12 146 THR A C 1
ATOM 1203 O O . THR A 1 146 ? 18.789 -12.228 -27.804 1.00 45.12 146 THR A O 1
ATOM 1206 N N . LEU A 1 147 ? 17.117 -11.435 -29.057 1.00 39.09 147 LEU A N 1
ATOM 1207 C CA . LEU A 1 147 ? 17.967 -11.060 -30.197 1.00 39.09 147 LEU A CA 1
ATOM 1208 C C . LEU A 1 147 ? 18.911 -9.877 -29.903 1.00 39.09 147 LEU A C 1
ATOM 1210 O O . LEU A 1 147 ? 20.074 -9.914 -30.310 1.00 39.09 147 LEU A O 1
ATOM 1214 N N . LEU A 1 148 ? 18.461 -8.854 -29.169 1.00 40.47 148 LEU A N 1
ATOM 1215 C CA . LEU A 1 148 ? 19.272 -7.678 -28.812 1.00 40.47 148 LEU A CA 1
ATOM 1216 C C . LEU A 1 148 ? 20.312 -7.980 -27.720 1.00 40.47 148 LEU A C 1
ATOM 1218 O O . LEU A 1 148 ? 21.486 -7.633 -27.871 1.00 40.47 148 LEU A O 1
ATOM 1222 N N . VAL A 1 149 ? 19.927 -8.694 -26.658 1.00 42.97 149 VAL A N 1
ATOM 1223 C CA . VAL A 1 149 ? 20.820 -9.044 -25.539 1.00 42.97 149 VAL A CA 1
ATOM 1224 C C . VAL A 1 149 ? 21.817 -10.134 -25.941 1.00 42.97 149 VAL A C 1
ATOM 1226 O O . VAL A 1 149 ? 22.999 -10.039 -25.603 1.00 42.97 149 VAL A O 1
ATOM 1229 N N . CYS A 1 150 ? 21.407 -11.137 -26.730 1.00 39.69 150 CYS A N 1
ATOM 1230 C CA . CYS A 1 150 ? 22.349 -12.137 -27.241 1.00 39.69 150 CYS A CA 1
ATOM 1231 C C . CYS A 1 150 ? 23.226 -11.614 -28.394 1.00 39.69 150 CYS A C 1
ATOM 1233 O O . CYS A 1 150 ? 24.290 -12.190 -28.637 1.00 39.69 150 CYS A O 1
ATOM 1235 N N . GLY A 1 151 ? 22.822 -10.532 -29.073 1.00 39.09 151 GLY A N 1
ATOM 1236 C CA . GLY A 1 151 ? 23.546 -9.936 -30.199 1.00 39.09 151 GLY A CA 1
ATOM 1237 C C . GLY A 1 151 ? 24.578 -8.861 -29.833 1.00 39.09 151 GLY A C 1
ATOM 1238 O O . GLY A 1 151 ? 25.588 -8.753 -30.524 1.00 39.09 151 GLY A O 1
ATOM 1239 N N . GLN A 1 152 ? 24.378 -8.082 -28.759 1.00 43.78 152 GLN A N 1
ATOM 1240 C CA . GLN A 1 152 ? 25.231 -6.914 -28.457 1.00 43.78 152 GLN A CA 1
ATOM 1241 C C . GLN A 1 152 ? 26.125 -7.032 -27.210 1.00 43.78 152 GLN A C 1
ATOM 1243 O O . GLN A 1 152 ? 27.069 -6.257 -27.069 1.00 43.78 152 GLN A O 1
ATOM 1248 N N . ALA A 1 153 ? 25.928 -8.022 -26.335 1.00 36.56 153 ALA A N 1
ATOM 1249 C CA . ALA A 1 153 ? 26.684 -8.110 -25.078 1.00 36.56 153 ALA A CA 1
ATOM 1250 C C . ALA A 1 153 ? 28.054 -8.821 -25.168 1.00 36.56 153 ALA A C 1
ATOM 1252 O O . ALA A 1 153 ? 28.703 -9.018 -24.144 1.00 36.56 153 ALA A O 1
ATOM 1253 N N . ARG A 1 154 ? 28.531 -9.226 -26.356 1.00 34.00 154 ARG A N 1
ATOM 1254 C CA . ARG A 1 154 ? 29.808 -9.966 -26.473 1.00 34.00 154 ARG A CA 1
ATOM 1255 C C . ARG A 1 154 ? 31.057 -9.107 -26.698 1.00 34.00 154 ARG A C 1
ATOM 1257 O O . ARG A 1 154 ? 32.148 -9.669 -26.676 1.00 34.00 154 ARG A O 1
ATOM 1264 N N . HIS A 1 155 ? 30.943 -7.787 -26.888 1.00 38.78 155 HIS A N 1
ATOM 1265 C CA . HIS A 1 155 ? 32.094 -6.980 -27.335 1.00 38.78 155 HIS A CA 1
ATOM 1266 C C . HIS A 1 155 ? 32.312 -5.610 -26.675 1.00 38.78 155 HIS A C 1
ATOM 1268 O O . HIS A 1 155 ? 33.202 -4.892 -27.123 1.00 38.78 155 HIS A O 1
ATOM 1274 N N . LEU A 1 156 ? 31.601 -5.237 -25.606 1.00 39.03 156 LEU A N 1
ATOM 1275 C CA . LEU A 1 156 ? 31.973 -4.039 -24.841 1.00 39.03 156 LEU A CA 1
ATOM 1276 C C . LEU A 1 156 ? 32.781 -4.448 -23.603 1.00 39.03 156 LEU A C 1
ATOM 1278 O O . LEU A 1 156 ? 32.197 -4.999 -22.669 1.00 39.03 156 LEU A O 1
ATOM 1282 N N . PRO A 1 157 ? 34.112 -4.235 -23.585 1.00 37.50 157 PRO A N 1
ATOM 1283 C CA . PRO A 1 157 ? 34.895 -4.478 -22.387 1.00 37.50 157 PRO A CA 1
ATOM 1284 C C . PRO A 1 157 ? 34.444 -3.497 -21.301 1.00 37.50 157 PRO A C 1
ATOM 1286 O O . PRO A 1 157 ? 34.434 -2.284 -21.511 1.00 37.50 157 PRO A O 1
ATOM 1289 N N . LEU A 1 158 ? 34.071 -4.024 -20.135 1.00 43.22 158 LEU A N 1
ATOM 1290 C CA . LEU A 1 158 ? 34.016 -3.218 -18.920 1.00 43.22 158 LEU A CA 1
ATOM 1291 C C . LEU A 1 158 ? 35.448 -2.740 -18.630 1.00 43.22 158 LEU A C 1
ATOM 1293 O O . LEU A 1 158 ? 36.354 -3.576 -18.636 1.00 43.22 158 LEU A O 1
ATOM 1297 N N . PRO A 1 159 ? 35.690 -1.437 -18.411 1.00 43.28 159 PRO A N 1
ATOM 1298 C CA . PRO A 1 159 ? 37.013 -0.984 -18.015 1.00 43.28 159 PRO A CA 1
ATOM 1299 C C . PRO A 1 159 ? 3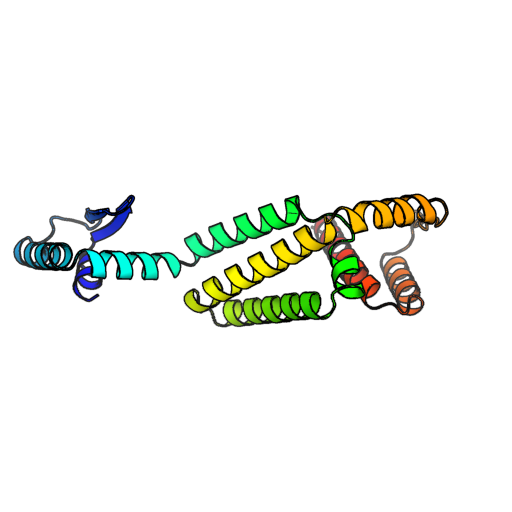7.321 -1.510 -16.609 1.00 43.28 159 PRO A C 1
ATOM 1301 O O . PRO A 1 159 ? 36.546 -1.308 -15.673 1.00 43.28 159 PRO A O 1
ATOM 1304 N N . GLU A 1 160 ? 38.445 -2.209 -16.466 1.00 43.69 160 GLU A N 1
ATOM 1305 C CA . GLU A 1 160 ? 38.983 -2.586 -15.161 1.00 43.69 160 GLU A CA 1
ATOM 1306 C C . GLU A 1 160 ? 39.509 -1.323 -14.467 1.00 43.69 160 GLU A C 1
ATOM 1308 O O . GLU A 1 160 ? 40.407 -0.657 -14.981 1.00 43.69 160 GLU A O 1
ATOM 1313 N N . ILE A 1 161 ? 38.944 -0.983 -13.305 1.00 49.72 161 ILE A N 1
ATOM 1314 C CA . ILE A 1 161 ? 39.511 0.043 -12.422 1.00 49.72 161 ILE A CA 1
ATOM 1315 C C . ILE A 1 161 ? 40.806 -0.539 -11.855 1.00 49.72 161 ILE A C 1
ATOM 1317 O O . ILE A 1 161 ? 40.786 -1.578 -11.188 1.00 49.72 161 ILE A O 1
ATOM 1321 N N . ALA A 1 162 ? 41.937 0.096 -12.158 1.00 48.84 162 ALA A N 1
ATOM 1322 C CA . ALA A 1 162 ? 43.237 -0.403 -11.740 1.00 48.84 162 ALA A CA 1
ATOM 1323 C C . ALA A 1 162 ? 43.381 -0.322 -10.204 1.00 48.84 162 ALA A C 1
ATOM 1325 O O . ALA A 1 162 ? 42.951 0.663 -9.594 1.00 48.84 162 ALA A O 1
ATOM 1326 N N . PRO A 1 163 ? 44.011 -1.313 -9.545 1.00 39.12 163 PRO A N 1
ATOM 1327 C CA . PRO A 1 163 ? 44.256 -1.245 -8.109 1.00 39.12 163 PRO A CA 1
ATOM 1328 C C . PRO A 1 163 ? 45.156 -0.044 -7.781 1.00 39.12 163 PRO A C 1
ATOM 1330 O O . PRO A 1 163 ? 46.321 -0.020 -8.176 1.00 39.12 163 PRO A O 1
ATOM 1333 N N . GLY A 1 164 ? 44.624 0.938 -7.047 1.00 49.00 164 GLY A N 1
ATOM 1334 C CA . GLY A 1 164 ? 45.376 2.105 -6.570 1.00 49.00 164 GLY A CA 1
ATOM 1335 C C . GLY A 1 164 ? 44.912 3.469 -7.090 1.00 49.00 164 GLY A C 1
ATOM 1336 O O . GLY A 1 164 ? 45.475 4.471 -6.655 1.00 49.00 164 GLY A O 1
ATOM 1337 N N . GLU A 1 165 ? 43.902 3.540 -7.962 1.00 54.31 165 GLU A N 1
ATOM 1338 C CA . GLU A 1 165 ? 43.271 4.823 -8.308 1.00 54.31 165 GLU A CA 1
ATOM 1339 C C . GLU A 1 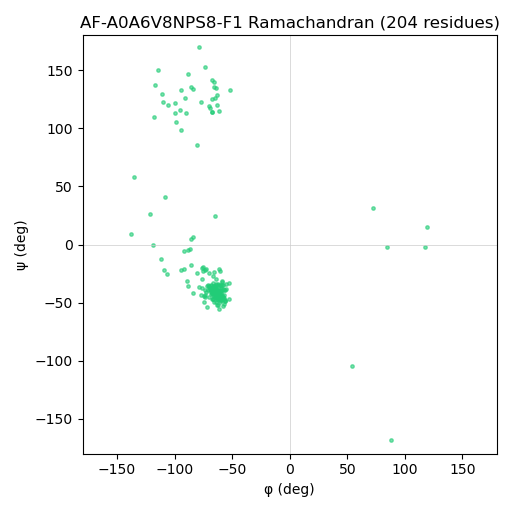165 ? 42.546 5.421 -7.095 1.00 54.31 165 GLU A C 1
ATOM 1341 O O . GLU A 1 165 ? 41.843 4.730 -6.349 1.00 54.31 165 GLU A O 1
ATOM 1346 N N . THR A 1 166 ? 42.727 6.722 -6.873 1.00 58.53 166 THR A N 1
ATOM 1347 C CA . THR A 1 166 ? 42.082 7.418 -5.756 1.00 58.53 166 THR A CA 1
ATOM 1348 C C . THR A 1 166 ? 40.588 7.611 -6.030 1.00 58.53 166 THR A C 1
ATOM 1350 O O . THR A 1 166 ? 40.147 7.733 -7.172 1.00 58.53 166 THR A O 1
ATOM 1353 N N . VAL A 1 167 ? 39.776 7.701 -4.970 1.00 54.25 167 VAL A N 1
ATOM 1354 C CA . VAL A 1 167 ? 38.311 7.904 -5.059 1.00 54.25 167 VAL A CA 1
ATOM 1355 C C . VAL A 1 167 ? 37.942 9.112 -5.935 1.00 54.25 167 VAL A C 1
ATOM 1357 O O . VAL A 1 167 ? 36.940 9.094 -6.649 1.00 54.25 167 VAL A O 1
ATOM 1360 N N . VAL A 1 168 ? 38.781 10.151 -5.924 1.00 55.75 168 VAL A N 1
ATOM 1361 C CA . VAL A 1 168 ? 38.600 11.371 -6.721 1.00 55.75 168 VAL A CA 1
ATOM 1362 C C . VAL A 1 168 ? 38.831 11.111 -8.213 1.00 55.75 168 VAL A C 1
ATOM 1364 O O . VAL A 1 168 ? 38.125 11.683 -9.045 1.00 55.75 168 VAL A O 1
ATOM 1367 N N . GLU A 1 169 ? 39.765 10.231 -8.567 1.00 57.44 169 GLU A N 1
ATOM 1368 C CA . GLU A 1 169 ? 40.060 9.853 -9.954 1.00 57.44 169 GLU A CA 1
ATOM 1369 C C . GLU A 1 169 ? 38.956 8.960 -10.527 1.00 57.44 169 GLU A C 1
ATOM 1371 O O . GLU A 1 169 ? 38.451 9.254 -11.611 1.00 57.44 169 GLU A O 1
ATOM 1376 N N . ALA A 1 170 ? 38.469 7.982 -9.754 1.00 53.81 170 ALA A N 1
ATOM 1377 C CA . ALA A 1 170 ? 37.328 7.149 -10.140 1.00 53.81 170 ALA A CA 1
ATOM 1378 C C . ALA A 1 170 ? 36.036 7.975 -10.309 1.00 53.81 170 ALA A C 1
ATOM 1380 O O . ALA A 1 170 ? 35.302 7.809 -11.287 1.00 53.81 170 ALA A O 1
ATOM 1381 N N . GLU A 1 171 ? 35.764 8.924 -9.401 1.00 54.25 171 GLU A N 1
ATOM 1382 C CA . GLU A 1 171 ? 34.602 9.815 -9.515 1.00 54.25 171 GLU A CA 1
ATOM 1383 C C . GLU A 1 171 ? 34.730 10.777 -10.711 1.00 54.25 171 GLU A C 1
ATOM 1385 O O . GLU A 1 171 ? 33.747 11.023 -11.418 1.00 54.25 171 GLU A O 1
ATOM 1390 N N . THR A 1 172 ? 35.928 11.303 -10.977 1.00 61.19 172 THR A N 1
ATOM 1391 C CA . THR A 1 172 ? 36.190 12.196 -12.119 1.00 61.19 172 THR A CA 1
ATOM 1392 C C . THR A 1 172 ? 36.072 11.452 -13.449 1.00 61.19 172 THR A C 1
ATOM 1394 O O . THR A 1 172 ? 35.452 11.967 -14.384 1.00 61.19 172 THR A O 1
ATOM 1397 N N . PHE A 1 173 ? 36.583 10.222 -13.517 1.00 62.00 173 PHE A N 1
ATOM 1398 C CA . PHE A 1 173 ? 36.481 9.342 -14.677 1.00 62.00 173 PHE A CA 1
ATOM 1399 C C . PHE A 1 173 ? 35.028 8.965 -14.976 1.00 62.00 173 PHE A C 1
ATOM 1401 O O . PHE A 1 173 ? 34.563 9.186 -16.094 1.00 62.00 173 PHE A O 1
ATOM 1408 N N . LEU A 1 174 ? 34.266 8.509 -13.973 1.00 56.25 174 LEU A N 1
ATOM 1409 C CA . LEU A 1 174 ? 32.842 8.204 -14.136 1.00 56.25 174 LEU A CA 1
ATOM 1410 C C . LEU A 1 174 ? 32.066 9.445 -14.588 1.00 56.25 174 LEU A C 1
ATOM 1412 O O . LEU A 1 174 ? 31.286 9.376 -15.529 1.00 56.25 174 LEU A O 1
ATOM 1416 N N . ARG A 1 175 ? 32.318 10.619 -14.000 1.00 56.75 175 ARG A N 1
ATOM 1417 C CA . ARG A 1 175 ? 31.675 11.872 -14.433 1.00 56.75 175 ARG A CA 1
ATOM 1418 C C . ARG A 1 175 ? 32.043 12.291 -15.861 1.00 56.75 175 ARG A C 1
ATOM 1420 O O . ARG A 1 175 ? 31.223 12.952 -16.495 1.00 56.75 175 ARG A O 1
ATOM 1427 N N . SER A 1 176 ? 33.239 11.959 -16.352 1.00 59.44 176 SER A N 1
ATOM 1428 C CA . SER A 1 176 ? 33.647 12.200 -17.745 1.00 59.44 176 SER A CA 1
ATOM 1429 C C . SER A 1 176 ? 32.974 11.208 -18.694 1.00 59.44 176 SER A C 1
ATOM 1431 O O . SER A 1 176 ? 32.308 11.621 -19.635 1.00 59.44 176 SER A O 1
ATOM 1433 N N . TYR A 1 177 ? 33.036 9.915 -18.375 1.00 57.44 177 TYR A N 1
ATOM 1434 C CA . TYR A 1 177 ? 32.395 8.837 -19.130 1.00 57.44 177 TYR A CA 1
ATOM 1435 C C . TYR A 1 177 ? 30.878 9.059 -19.278 1.00 57.44 177 TYR A C 1
ATOM 1437 O O . TYR A 1 177 ? 30.308 8.887 -20.351 1.00 57.44 177 TYR A O 1
ATOM 1445 N N . LEU A 1 178 ? 30.226 9.554 -18.221 1.00 54.81 178 LEU A N 1
ATOM 1446 C CA . LEU A 1 178 ? 28.798 9.894 -18.205 1.00 54.81 178 LEU A CA 1
ATOM 1447 C C . LEU A 1 178 ? 28.444 11.197 -18.923 1.00 54.81 178 LEU A C 1
ATOM 1449 O O . LEU A 1 178 ? 27.280 11.413 -19.247 1.00 54.81 178 LEU A O 1
ATOM 1453 N N . ARG A 1 179 ? 29.415 12.091 -19.123 1.00 55.59 179 ARG A N 1
ATOM 1454 C CA . ARG A 1 179 ? 29.232 13.321 -19.902 1.00 55.59 179 ARG A CA 1
ATOM 1455 C C . ARG A 1 179 ? 29.281 13.024 -21.397 1.00 55.59 179 ARG A C 1
ATOM 1457 O O . ARG A 1 179 ? 28.526 13.631 -22.149 1.00 55.59 179 ARG A O 1
ATOM 1464 N N . ASP A 1 180 ? 30.134 12.084 -21.791 1.00 53.50 180 ASP A N 1
ATOM 1465 C CA . ASP A 1 180 ? 30.320 11.678 -23.185 1.00 53.50 180 ASP A CA 1
ATOM 1466 C C . ASP A 1 180 ? 29.221 10.699 -23.649 1.00 53.50 180 ASP A C 1
ATOM 1468 O O . ASP A 1 180 ? 28.863 10.659 -24.827 1.00 53.50 180 ASP A O 1
ATOM 1472 N N . LEU A 1 181 ? 28.596 9.975 -22.713 1.00 54.59 181 LEU A N 1
ATOM 1473 C CA . LEU A 1 181 ? 27.359 9.220 -22.925 1.00 54.59 181 LEU A CA 1
ATOM 1474 C C . LEU A 1 181 ? 26.145 10.163 -22.861 1.00 54.59 181 LEU A C 1
ATOM 1476 O O . LEU A 1 181 ? 25.513 10.315 -21.820 1.00 54.59 181 LEU A O 1
ATOM 1480 N N . GLY A 1 182 ? 25.785 10.796 -2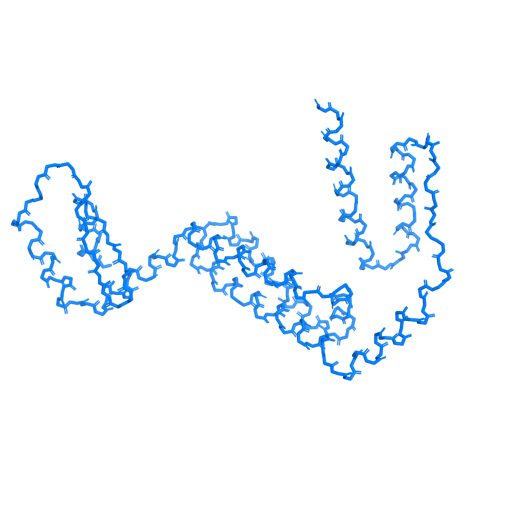3.977 1.00 42.00 182 GLY A N 1
ATOM 1481 C CA . GLY A 1 182 ? 24.657 11.740 -24.080 1.00 42.00 182 GLY A CA 1
ATOM 1482 C C . GLY A 1 182 ? 23.239 11.171 -23.846 1.00 42.00 182 GLY A C 1
ATOM 1483 O O . GLY A 1 182 ? 22.284 11.742 -24.365 1.00 42.00 182 GLY A O 1
ATOM 1484 N N . HIS A 1 183 ? 23.071 10.065 -23.107 1.00 46.31 183 HIS A N 1
ATOM 1485 C CA . HIS A 1 183 ? 21.804 9.340 -22.954 1.00 46.31 183 HIS A CA 1
ATOM 1486 C C . HIS A 1 183 ? 21.195 9.480 -21.534 1.00 46.31 183 HIS A C 1
ATOM 1488 O O . HIS A 1 183 ? 21.835 9.075 -20.557 1.00 46.31 183 HIS A O 1
ATOM 1494 N N . PRO A 1 184 ? 19.951 9.985 -21.380 1.00 49.88 184 PRO A N 1
ATOM 1495 C CA . PRO A 1 184 ? 19.306 10.232 -20.079 1.00 49.88 184 PRO A CA 1
ATOM 1496 C C . PRO A 1 184 ? 19.201 9.007 -19.150 1.00 49.88 184 PRO A C 1
ATOM 1498 O O . PRO A 1 184 ? 19.476 9.131 -17.956 1.00 49.88 184 PRO A O 1
ATOM 1501 N N . ALA A 1 185 ? 18.910 7.817 -19.685 1.00 42.38 185 ALA A N 1
ATOM 1502 C CA . ALA A 1 185 ? 18.774 6.577 -18.905 1.00 42.38 185 ALA A CA 1
ATOM 1503 C C . ALA A 1 185 ? 20.069 6.145 -18.176 1.00 42.38 185 ALA A C 1
ATOM 1505 O O . ALA A 1 185 ? 20.049 5.694 -17.027 1.00 42.38 185 ALA A O 1
ATOM 1506 N N . LEU A 1 186 ? 21.240 6.386 -18.780 1.00 46.72 186 LEU A N 1
ATOM 1507 C CA . LEU A 1 186 ? 22.533 6.052 -18.166 1.00 46.72 186 LEU A CA 1
ATOM 1508 C C . LEU A 1 186 ? 22.881 6.992 -17.007 1.00 46.72 186 LEU A C 1
ATOM 1510 O O . LEU A 1 186 ? 23.624 6.619 -16.100 1.00 46.72 186 LEU A O 1
ATOM 1514 N N . LYS A 1 187 ? 22.271 8.182 -16.969 1.00 52.31 187 LYS A N 1
ATOM 1515 C CA . LYS A 1 187 ? 22.403 9.136 -15.864 1.00 52.31 187 LYS A CA 1
ATOM 1516 C C . LYS A 1 187 ? 21.737 8.622 -14.583 1.00 52.31 187 LYS A C 1
ATOM 1518 O O . LYS A 1 187 ? 22.271 8.852 -13.497 1.00 52.31 187 LYS A O 1
ATOM 1523 N N . HIS A 1 188 ? 20.610 7.911 -14.696 1.00 52.38 188 HIS A N 1
ATOM 1524 C CA . HIS A 1 188 ? 19.912 7.301 -13.556 1.00 52.38 188 HIS A CA 1
ATOM 1525 C C . HIS A 1 188 ? 20.645 6.069 -13.018 1.00 52.38 188 HIS A C 1
ATOM 1527 O O . HIS A 1 188 ? 20.861 5.972 -11.805 1.00 52.38 188 HIS A O 1
ATOM 1533 N N . LEU A 1 189 ? 21.104 5.174 -13.900 1.00 50.31 189 LEU A N 1
ATOM 1534 C CA . LEU A 1 189 ? 21.895 4.000 -13.512 1.00 50.31 189 LEU A CA 1
ATOM 1535 C C . LEU A 1 189 ? 23.204 4.415 -12.830 1.00 50.31 189 LEU A C 1
ATOM 1537 O O . LEU A 1 189 ? 23.559 3.904 -11.768 1.00 50.31 189 LEU A O 1
ATOM 1541 N N . ALA A 1 190 ? 23.881 5.411 -13.394 1.00 50.88 190 ALA A N 1
ATOM 1542 C CA . ALA A 1 190 ? 25.119 5.912 -12.835 1.00 50.88 190 ALA A CA 1
ATOM 1543 C C . ALA A 1 190 ? 24.922 6.679 -11.531 1.00 50.88 190 ALA A C 1
ATOM 1545 O O . ALA A 1 190 ? 25.733 6.521 -10.628 1.00 50.88 190 ALA A O 1
ATOM 1546 N N . ARG A 1 191 ? 23.829 7.444 -11.371 1.00 55.94 191 ARG A N 1
ATOM 1547 C CA . ARG A 1 191 ? 23.459 8.025 -10.067 1.00 55.94 191 ARG A CA 1
ATOM 1548 C C . ARG A 1 191 ? 23.259 6.943 -9.011 1.00 55.94 191 ARG A C 1
ATOM 1550 O O . ARG A 1 191 ? 23.780 7.096 -7.911 1.00 55.94 191 ARG A O 1
ATOM 1557 N N . ARG A 1 192 ? 22.555 5.855 -9.345 1.00 59.34 192 ARG A N 1
ATOM 1558 C CA . ARG A 1 192 ? 22.360 4.708 -8.442 1.00 59.34 192 ARG A CA 1
ATOM 1559 C C . ARG A 1 192 ? 23.680 4.044 -8.063 1.00 59.34 192 ARG A C 1
ATOM 1561 O O . ARG A 1 192 ? 23.895 3.787 -6.883 1.00 59.34 192 ARG A O 1
ATOM 1568 N N . GLN A 1 193 ? 24.576 3.818 -9.023 1.00 53.94 193 GLN A N 1
ATOM 1569 C CA . GLN A 1 193 ? 25.887 3.233 -8.732 1.00 53.94 193 GLN A CA 1
ATOM 1570 C C . GLN A 1 193 ? 26.784 4.176 -7.919 1.00 53.94 193 GLN A C 1
ATOM 1572 O O . GLN A 1 193 ? 27.439 3.723 -6.985 1.00 53.94 193 GLN A O 1
ATOM 1577 N N . LEU A 1 194 ? 26.752 5.487 -8.181 1.00 52.97 194 LEU A N 1
ATOM 1578 C CA . LEU A 1 194 ? 27.488 6.480 -7.388 1.00 52.97 194 LEU A CA 1
ATOM 1579 C C . LEU A 1 194 ? 26.979 6.564 -5.941 1.00 52.97 194 LEU A C 1
ATOM 1581 O O . LEU A 1 194 ? 27.773 6.736 -5.019 1.00 52.97 194 LEU A O 1
ATOM 1585 N N . LEU A 1 195 ? 25.663 6.447 -5.734 1.00 57.97 195 LEU A N 1
ATOM 1586 C CA . LEU A 1 195 ? 25.051 6.389 -4.403 1.00 57.97 195 LEU A CA 1
ATOM 1587 C C . LEU A 1 195 ? 25.458 5.115 -3.656 1.00 57.97 195 LEU A C 1
ATOM 1589 O O . LEU A 1 195 ? 25.954 5.213 -2.537 1.00 57.97 195 LEU A O 1
ATOM 1593 N N . ALA A 1 196 ? 25.342 3.950 -4.297 1.00 57.69 196 ALA A N 1
ATOM 1594 C CA . ALA A 1 196 ? 25.744 2.673 -3.707 1.00 57.69 196 ALA A CA 1
ATOM 1595 C C . ALA A 1 196 ? 27.243 2.643 -3.348 1.00 57.69 196 ALA A C 1
ATOM 1597 O O . ALA A 1 196 ? 27.619 2.167 -2.278 1.00 57.69 196 ALA A O 1
ATOM 1598 N N . PHE A 1 197 ? 28.097 3.210 -4.204 1.00 50.75 197 PHE A N 1
ATOM 1599 C CA . PHE A 1 197 ? 29.536 3.310 -3.958 1.00 50.75 197 PHE A CA 1
ATOM 1600 C C . PHE A 1 197 ? 29.864 4.240 -2.778 1.00 50.75 197 PHE A C 1
ATOM 1602 O O . PHE A 1 197 ? 30.650 3.884 -1.903 1.00 50.75 197 PHE A O 1
ATOM 1609 N N . ARG A 1 198 ? 29.203 5.403 -2.679 1.00 57.78 198 ARG A N 1
ATOM 1610 C CA . ARG A 1 198 ? 29.358 6.323 -1.534 1.00 57.78 198 ARG A CA 1
ATOM 1611 C C . ARG A 1 198 ? 28.883 5.716 -0.214 1.00 57.78 198 ARG A C 1
ATOM 1613 O O . ARG A 1 198 ? 29.452 6.014 0.832 1.00 57.78 198 ARG A O 1
ATOM 1620 N N . GLU A 1 199 ? 27.841 4.891 -0.244 1.00 63.12 199 GLU A N 1
ATOM 1621 C CA . GLU A 1 199 ? 27.358 4.173 0.939 1.00 63.12 199 GLU A CA 1
ATOM 1622 C C . GLU A 1 199 ? 28.300 3.050 1.379 1.00 63.12 199 GLU A C 1
ATOM 1624 O O . GLU A 1 199 ? 28.452 2.835 2.580 1.00 63.12 199 GLU A O 1
ATOM 1629 N N . ALA A 1 200 ? 28.949 2.360 0.437 1.00 55.62 200 ALA A N 1
ATOM 1630 C CA . ALA A 1 200 ? 29.971 1.364 0.747 1.00 55.62 200 ALA A CA 1
ATOM 1631 C C . ALA A 1 200 ? 31.192 2.005 1.429 1.00 55.62 200 ALA A C 1
ATOM 1633 O O . ALA A 1 200 ? 31.623 1.526 2.471 1.00 55.62 200 ALA A O 1
ATOM 1634 N N . LEU A 1 201 ? 31.664 3.150 0.924 1.00 50.06 201 LEU A N 1
ATOM 1635 C CA . LEU A 1 201 ? 32.803 3.872 1.508 1.00 50.06 201 LEU A CA 1
ATOM 1636 C C . LEU A 1 201 ? 32.529 4.381 2.933 1.00 50.06 201 LEU A C 1
ATOM 1638 O O . LEU A 1 201 ? 33.370 4.243 3.814 1.00 50.06 201 LEU A O 1
ATOM 1642 N N . LYS A 1 202 ? 31.316 4.879 3.213 1.00 60.97 202 LYS A N 1
ATOM 1643 C CA . LYS A 1 202 ? 30.919 5.291 4.577 1.00 60.97 202 LYS A CA 1
ATOM 1644 C C . LYS A 1 202 ? 30.931 4.150 5.601 1.00 60.97 202 LYS A C 1
ATOM 1646 O O . LYS A 1 202 ? 30.948 4.418 6.803 1.00 60.97 202 LYS A O 1
ATOM 1651 N N . LYS A 1 203 ? 30.852 2.898 5.143 1.00 59.03 203 LYS A N 1
ATOM 1652 C CA . LYS A 1 203 ? 30.922 1.711 6.003 1.00 59.03 203 LYS A CA 1
ATOM 1653 C C . LYS A 1 203 ? 32.354 1.260 6.281 1.00 59.03 203 LYS A C 1
ATOM 1655 O O . LYS A 1 203 ? 32.535 0.503 7.220 1.00 59.03 203 LYS A O 1
ATOM 1660 N N . GLU A 1 204 ? 33.331 1.695 5.488 1.00 50.75 204 GLU A N 1
ATOM 1661 C CA . GLU A 1 204 ? 34.750 1.372 5.699 1.00 50.75 204 GLU A CA 1
ATOM 1662 C C . GLU A 1 204 ? 35.474 2.423 6.561 1.00 50.75 204 GLU A C 1
ATOM 1664 O O . GLU A 1 204 ? 36.497 2.117 7.164 1.00 50.75 204 GLU A O 1
ATOM 1669 N N . GLU A 1 205 ? 34.938 3.645 6.659 1.00 49.78 205 GLU A N 1
ATOM 1670 C CA . GLU A 1 205 ? 35.486 4.726 7.501 1.00 49.78 205 GLU A CA 1
ATOM 1671 C C . GLU A 1 205 ? 34.994 4.713 8.970 1.00 49.78 205 GLU A C 1
ATOM 1673 O O . GLU A 1 205 ? 35.465 5.527 9.766 1.00 49.78 205 GLU A O 1
ATOM 1678 N N . ASN A 1 206 ? 34.075 3.809 9.345 1.00 45.09 206 ASN A N 1
ATOM 1679 C CA . ASN A 1 206 ? 33.581 3.605 10.722 1.00 45.09 206 ASN A CA 1
ATOM 1680 C C . ASN A 1 206 ? 33.973 2.225 11.256 1.00 45.09 206 ASN A C 1
ATOM 1682 O O . ASN A 1 206 ? 34.269 2.133 12.469 1.00 45.09 206 ASN A O 1
#

Secondary structure (DSSP, 8-state):
-HHHHHHHHHTEEEEEETTEEEEEE-SSS---HHHHHHHHHHHHHTHHHHHHHHHHHHHT-HHHHHHHHHHHHHHHHHHPPTTHHHHHHHH-HHHHHHHHHHHHHHHHHHHHT-HHHHHHHHHHHHHHHHHHHHHHT-HHHHHHHHHHHHHHTTS-PPPPPPTT--HHHHHHHHHHHHHHS--HHHHHHHHHHHHHHHHHHHHH--

Mean predicted aligned error: 15.33 Å

Radius of gyration: 26.36 Å; Cα contacts (8 Å, |Δi|>4): 121; chains: 1; bounding box: 73×28×66 Å

InterPro domains:
  IPR036812 NAD(P)-dependent oxidoreductase domain superfamily [SSF51430] (60-137)

Sequence (206 aa):
MECVQKLKTIGYELKLEENHIICTWCGSGQPDPQMVEPLLAELKANKDEALRYIQEERARDPDVFLKSFKQSLAELNRRYQPGTLDFIESHYPDLYHKMEQTEDELDSLWREGDPGLFGESSKKWQELHEQAIQTYNQPEFCDLVTLLVCGQARHLPLPEIAPGETVVEAETFLRSYLRDLGHPALKHLARRQLLAFREALKKEEN

pLDDT: mean 75.78, std 18.92, range [34.0, 97.31]